Protein AF-Q2R368-F1 (afdb_monomer_lite)

Sequence (293 aa):
MADSLLLLACHLLLSLALLAASLSHLLLAATTHLSPSSSHLRRLRHPLLRLLPVLLALPFPFLPVSPTAAAALLLLPPLLLPLPLPFLPHLPHLRPLLLSLPLLLLARAASLVAASFPPSDLQSHALHVAAALLLAAAVASLLAAISPPNRGLLAETALACAGAVGGLWVGQSGLVLYVDACVPAGCHRLMDAAVATPATRCDVEEARLRAVALMDLALSVHCVVVAAVAVGVHLGVAWWCGVDGGAGAGMGTGRRHNGVGGSYDAMPTVASAEAEMEHLPMKGVVGKSIAQE

Organism: Oryza sativa subsp. japonica (NCBI:txid39947)

Secondary structure (DSSP, 8-state):
-HHHHHHHHHHHHHHHHHHHHHHHHHHHHHHHHH-SS-GGGGTTT-HHHHHHHHHHHTTGGGS---SSSHHHHHHHHHHHTTTTGGGSTT-TTTHHHHHHHHHHHHHHHHHHHHHHS-TTSHHHHHHHHHHHHHHHHHHHHHHHHHS-TTTHHHHHHHHHHHHHHHHHHHHHHHHHHH-GGGSPTTEEEE--TTSSS-EEEESSHHHHHHHHHHHHHHHHHHHHHHHHHHHHHHHHHHHHHH-SS---------------------PPP------------------------

pLDDT: mean 71.17, std 20.38, range [31.67, 97.12]

Radius of gyration: 28.99 Å; chains: 1; bounding box: 76×45×102 Å

Structure (mmCIF, N/CA/C/O backbone):
data_AF-Q2R368-F1
#
_entry.id   AF-Q2R368-F1
#
loop_
_atom_site.group_PDB
_atom_site.id
_atom_site.type_symbol
_atom_site.label_atom_id
_atom_site.label_alt_id
_atom_site.label_comp_id
_atom_site.label_asym_id
_atom_site.label_entity_id
_atom_site.label_seq_id
_atom_site.pdbx_PDB_ins_code
_atom_site.Cartn_x
_atom_site.Cartn_y
_atom_site.Cartn_z
_atom_site.occupancy
_atom_site.B_iso_or_equiv
_atom_site.auth_seq_id
_atom_site.auth_comp_id
_atom_site.auth_asym_id
_atom_site.auth_atom_id
_atom_site.pdbx_PDB_model_num
ATOM 1 N N . MET A 1 1 ? -3.063 11.993 24.139 1.00 56.66 1 MET A N 1
ATOM 2 C CA . MET A 1 1 ? -2.800 12.957 23.039 1.00 56.66 1 MET A CA 1
ATOM 3 C C . MET A 1 1 ? -1.413 12.794 22.423 1.00 56.66 1 MET A C 1
ATOM 5 O O . MET A 1 1 ? -1.334 12.749 21.204 1.00 56.66 1 MET A O 1
ATOM 9 N N . ALA A 1 2 ? -0.330 12.693 23.206 1.00 66.12 2 ALA A N 1
ATOM 10 C CA . ALA A 1 2 ? 1.011 12.494 22.637 1.00 66.12 2 ALA A CA 1
ATOM 11 C C . ALA A 1 2 ? 1.114 11.195 21.808 1.00 66.12 2 ALA A C 1
ATOM 13 O O . ALA A 1 2 ? 1.622 11.222 20.690 1.00 66.12 2 ALA A O 1
ATOM 14 N N . ASP A 1 3 ? 0.533 10.095 22.299 1.00 72.94 3 ASP A N 1
ATOM 15 C CA . ASP A 1 3 ? 0.607 8.791 21.623 1.00 72.94 3 ASP A CA 1
ATOM 16 C C . ASP A 1 3 ? -0.144 8.759 20.285 1.00 72.94 3 ASP A C 1
ATOM 18 O O . ASP A 1 3 ? 0.353 8.208 19.308 1.00 72.94 3 ASP A O 1
ATOM 22 N N . SER A 1 4 ? -1.314 9.401 20.195 1.00 77.50 4 SER A N 1
ATOM 23 C CA . SER A 1 4 ? -2.081 9.470 18.943 1.00 77.50 4 SER A CA 1
ATOM 24 C C . SER A 1 4 ? -1.352 10.273 17.866 1.00 77.50 4 SER A C 1
ATOM 26 O O . SER A 1 4 ? -1.374 9.902 16.696 1.00 77.50 4 SER A O 1
ATOM 28 N N . LEU A 1 5 ? -0.678 11.356 18.262 1.00 81.31 5 LEU A N 1
ATOM 29 C CA . LEU A 1 5 ? 0.061 12.218 17.341 1.00 81.31 5 LEU A CA 1
ATOM 30 C C . LEU A 1 5 ? 1.331 11.520 16.835 1.00 81.31 5 LEU A C 1
ATOM 32 O O . LEU A 1 5 ? 1.652 11.594 15.650 1.00 81.31 5 LEU A O 1
ATOM 36 N N . LEU A 1 6 ? 1.998 10.767 17.710 1.00 81.38 6 LEU A N 1
ATOM 37 C CA . LEU A 1 6 ? 3.116 9.906 17.344 1.00 81.38 6 LEU A CA 1
ATOM 38 C C . LEU A 1 6 ? 2.692 8.798 16.368 1.00 81.38 6 LEU A C 1
ATOM 40 O O . LEU A 1 6 ? 3.336 8.612 15.338 1.00 81.38 6 LEU A O 1
ATOM 44 N N . LEU A 1 7 ? 1.604 8.078 16.659 1.00 80.56 7 LEU A N 1
ATOM 45 C CA . LEU A 1 7 ? 1.100 7.014 15.785 1.00 80.56 7 LEU A CA 1
ATOM 46 C C . LEU A 1 7 ? 0.708 7.553 14.407 1.00 80.56 7 LEU A C 1
ATOM 48 O O . LEU A 1 7 ? 1.022 6.923 13.393 1.00 80.56 7 LEU A O 1
ATOM 52 N N . LEU A 1 8 ? 0.088 8.736 14.362 1.00 85.38 8 LEU A N 1
ATOM 53 C CA . LEU A 1 8 ? -0.190 9.442 13.116 1.00 85.38 8 LEU A CA 1
ATOM 54 C C . LEU A 1 8 ? 1.102 9.769 12.360 1.00 85.38 8 LEU A C 1
ATOM 56 O O . LEU A 1 8 ? 1.194 9.481 11.169 1.00 85.38 8 LEU A O 1
ATOM 60 N N . ALA A 1 9 ? 2.116 10.314 13.038 1.00 84.50 9 ALA A N 1
ATOM 61 C CA . ALA A 1 9 ? 3.408 10.613 12.423 1.00 84.50 9 ALA A CA 1
ATOM 62 C C . ALA A 1 9 ? 4.067 9.351 11.843 1.00 84.50 9 ALA A C 1
ATOM 64 O O . ALA A 1 9 ? 4.565 9.385 10.719 1.00 84.50 9 ALA A O 1
ATOM 65 N N . CYS A 1 10 ? 4.001 8.218 12.547 1.00 82.44 10 CYS A N 1
ATOM 66 C CA . CYS A 1 10 ? 4.485 6.935 12.041 1.00 82.4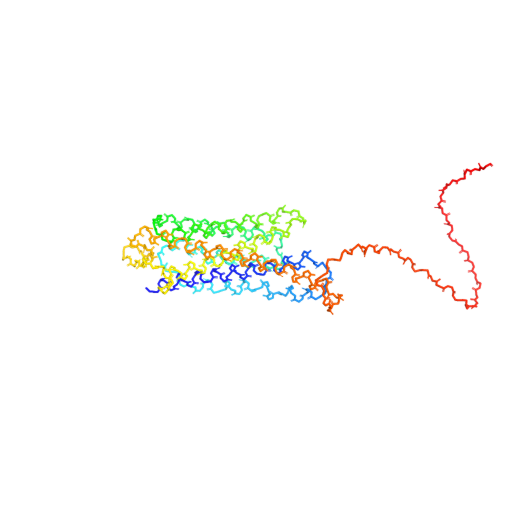4 10 CYS A CA 1
ATOM 67 C C . CYS A 1 10 ? 3.732 6.480 10.780 1.00 82.44 10 CYS A C 1
ATOM 69 O O . CYS A 1 10 ? 4.375 6.039 9.828 1.00 82.44 10 CYS A O 1
ATOM 71 N N . HIS A 1 11 ? 2.401 6.616 10.737 1.00 86.81 11 HIS A N 1
ATOM 72 C CA . HIS A 1 11 ? 1.611 6.284 9.544 1.00 86.81 11 HIS A CA 1
ATOM 73 C C . HIS A 1 11 ? 1.976 7.189 8.369 1.00 86.81 11 HIS A C 1
ATOM 75 O O . HIS A 1 11 ? 2.224 6.704 7.268 1.00 86.81 11 HIS A O 1
ATOM 81 N N . LEU A 1 12 ? 2.075 8.498 8.600 1.00 87.56 12 LEU A N 1
ATOM 82 C CA . LEU A 1 12 ? 2.427 9.456 7.557 1.00 87.56 12 LEU A CA 1
ATOM 83 C C . LEU A 1 12 ? 3.840 9.208 7.021 1.00 87.56 12 LEU A C 1
ATOM 85 O O . LEU A 1 12 ? 4.041 9.201 5.810 1.00 87.56 12 LEU A O 1
ATOM 89 N N . LEU A 1 13 ? 4.811 8.919 7.881 1.00 83.50 13 LEU A N 1
ATOM 90 C CA . LEU A 1 13 ? 6.170 8.614 7.437 1.00 83.50 13 LEU A CA 1
ATOM 91 C C . LEU A 1 13 ? 6.258 7.291 6.685 1.00 83.50 13 LEU A C 1
ATOM 93 O O . LEU A 1 13 ? 6.901 7.240 5.639 1.00 83.50 13 LEU A O 1
ATOM 97 N N . LEU A 1 14 ? 5.580 6.243 7.159 1.00 82.69 14 LEU A N 1
ATOM 98 C CA . LEU A 1 14 ? 5.494 4.976 6.433 1.00 82.69 14 LEU A CA 1
ATOM 99 C C . LEU A 1 14 ? 4.823 5.175 5.066 1.00 82.69 14 LEU A C 1
ATOM 101 O O . LEU A 1 14 ? 5.325 4.671 4.061 1.00 82.69 14 LEU A O 1
ATOM 105 N N . SER A 1 15 ? 3.745 5.965 5.010 1.00 90.06 15 SER A N 1
ATOM 106 C CA . SER A 1 15 ? 3.058 6.303 3.760 1.00 90.06 15 SER A CA 1
ATOM 107 C C . SER A 1 15 ? 4.002 6.966 2.764 1.00 90.06 15 SER A C 1
ATOM 109 O O . SER A 1 15 ? 4.071 6.575 1.599 1.00 90.06 15 SER A O 1
ATOM 111 N N . LEU A 1 16 ? 4.793 7.922 3.246 1.00 87.69 16 LEU A N 1
ATOM 112 C CA . LEU A 1 16 ? 5.658 8.749 2.428 1.00 87.69 16 LEU A CA 1
ATOM 113 C C . LEU A 1 16 ? 6.910 7.983 1.979 1.00 87.69 16 LEU A C 1
ATOM 115 O O . LEU A 1 16 ? 7.329 8.117 0.831 1.00 87.69 16 LEU A O 1
ATOM 119 N N . ALA A 1 17 ? 7.455 7.115 2.835 1.00 84.25 17 ALA A N 1
ATOM 120 C CA . ALA A 1 17 ? 8.538 6.203 2.481 1.00 84.25 17 ALA A CA 1
ATOM 121 C C . ALA A 1 17 ? 8.108 5.205 1.392 1.00 84.25 17 ALA A C 1
ATOM 123 O O . ALA A 1 17 ? 8.823 5.032 0.403 1.00 84.25 17 ALA A O 1
ATOM 124 N N . LEU A 1 18 ? 6.925 4.594 1.530 1.00 86.69 18 LEU A N 1
ATOM 125 C CA . LEU A 1 18 ? 6.373 3.667 0.535 1.00 86.69 18 LEU A CA 1
ATOM 126 C C . LEU A 1 18 ? 6.057 4.370 -0.791 1.00 86.69 18 LEU A C 1
ATOM 128 O O . LEU A 1 18 ? 6.391 3.849 -1.857 1.00 86.69 18 LEU A O 1
ATOM 132 N N . LEU A 1 19 ? 5.471 5.568 -0.745 1.00 90.38 19 LEU A N 1
ATOM 133 C CA . LEU A 1 19 ? 5.191 6.383 -1.930 1.00 90.38 19 LEU A CA 1
ATOM 134 C C . LEU A 1 19 ? 6.469 6.800 -2.660 1.00 90.38 19 LEU A C 1
ATOM 136 O O . LEU A 1 19 ? 6.556 6.687 -3.879 1.00 90.38 19 LEU A O 1
ATOM 140 N N . ALA A 1 20 ? 7.487 7.248 -1.932 1.00 85.56 20 ALA A N 1
ATOM 141 C CA . ALA A 1 20 ? 8.740 7.655 -2.550 1.00 85.56 20 ALA A CA 1
ATOM 142 C C . ALA A 1 20 ? 9.512 6.473 -3.140 1.00 85.56 20 ALA A C 1
ATOM 144 O O . ALA A 1 20 ? 10.025 6.585 -4.253 1.00 85.56 20 ALA A O 1
ATOM 145 N N . ALA A 1 21 ? 9.571 5.343 -2.427 1.00 82.81 21 ALA A N 1
ATOM 146 C CA . ALA A 1 21 ? 10.196 4.124 -2.928 1.00 82.81 21 ALA A CA 1
ATOM 147 C C . ALA A 1 21 ? 9.460 3.572 -4.159 1.00 82.81 21 ALA A C 1
ATOM 149 O O . ALA A 1 21 ? 10.099 3.165 -5.126 1.00 82.81 21 ALA A O 1
ATOM 150 N N . SER A 1 22 ? 8.126 3.586 -4.166 1.00 89.31 22 SER A N 1
ATOM 151 C CA . SER A 1 22 ? 7.342 3.128 -5.320 1.00 89.31 22 SER A CA 1
ATOM 152 C C . SER A 1 22 ? 7.513 4.029 -6.540 1.00 89.31 22 SER A C 1
ATOM 154 O O . SER A 1 22 ? 7.756 3.518 -7.632 1.00 89.31 22 SER A O 1
ATOM 156 N N . LEU A 1 23 ? 7.463 5.355 -6.375 1.00 87.00 23 LEU A N 1
ATOM 157 C CA . LEU A 1 23 ? 7.699 6.301 -7.470 1.00 87.00 23 LEU A CA 1
ATOM 158 C C . LEU A 1 23 ? 9.109 6.171 -8.048 1.00 87.00 23 LEU A C 1
ATOM 160 O O . LEU A 1 23 ? 9.274 6.152 -9.270 1.00 87.00 23 LEU A O 1
ATOM 164 N N . SER A 1 24 ? 10.131 6.055 -7.196 1.00 83.75 24 SER A N 1
ATOM 165 C CA . SER A 1 24 ? 11.505 5.878 -7.665 1.00 83.75 24 SER A CA 1
ATOM 166 C C . SER A 1 24 ? 11.687 4.535 -8.380 1.00 83.75 24 SER A C 1
ATOM 168 O O . SER A 1 24 ? 12.321 4.506 -9.437 1.00 83.75 24 SER A O 1
ATOM 170 N N . HIS A 1 25 ? 11.083 3.446 -7.884 1.00 83.06 25 HIS A N 1
ATOM 171 C CA . HIS A 1 25 ? 11.050 2.151 -8.573 1.00 83.06 25 HIS A CA 1
ATOM 172 C C . HIS A 1 25 ? 10.373 2.241 -9.937 1.00 83.06 25 HIS A C 1
ATOM 174 O O . HIS A 1 25 ? 10.942 1.770 -10.919 1.00 83.06 25 HIS A O 1
ATOM 180 N N . LEU A 1 26 ? 9.199 2.870 -10.013 1.00 87.44 26 LEU A N 1
ATOM 181 C CA . LEU A 1 26 ? 8.429 3.004 -11.246 1.00 87.44 26 LEU A CA 1
ATOM 182 C C . LEU A 1 26 ? 9.212 3.774 -12.316 1.00 87.44 26 LEU A C 1
ATOM 184 O O . LEU A 1 26 ? 9.328 3.315 -13.451 1.00 87.44 26 LEU A O 1
ATOM 188 N N . LEU A 1 27 ? 9.803 4.915 -11.946 1.00 83.06 27 LEU A N 1
ATOM 189 C CA . LEU A 1 27 ? 10.622 5.724 -12.850 1.00 83.06 27 LEU A CA 1
ATOM 190 C C . LEU A 1 27 ? 11.881 4.973 -13.299 1.00 83.06 27 LEU A C 1
ATOM 192 O O . LEU A 1 27 ? 12.223 4.983 -14.483 1.00 83.06 27 LEU A O 1
ATOM 196 N N . LEU A 1 28 ? 12.571 4.292 -12.380 1.00 78.50 28 LEU A N 1
ATOM 197 C CA . LEU A 1 28 ? 13.745 3.486 -12.719 1.00 78.50 28 LEU A CA 1
ATOM 198 C C . LEU A 1 28 ? 13.372 2.341 -13.663 1.00 78.50 28 LEU A C 1
ATOM 200 O O . LEU A 1 28 ? 14.017 2.196 -14.693 1.00 78.50 28 LEU A O 1
ATOM 204 N N . ALA A 1 29 ? 12.322 1.579 -13.360 1.00 80.12 29 ALA A N 1
ATOM 205 C CA . ALA A 1 29 ? 11.877 0.458 -14.181 1.00 80.12 29 ALA A CA 1
ATOM 206 C C . ALA A 1 29 ? 11.440 0.912 -15.579 1.00 80.12 29 ALA A C 1
ATOM 208 O O . ALA A 1 29 ? 11.868 0.330 -16.579 1.00 80.12 29 ALA A O 1
ATOM 209 N N . ALA A 1 30 ? 10.644 1.982 -15.666 1.00 82.69 30 ALA A N 1
ATOM 210 C CA . ALA A 1 30 ? 10.220 2.544 -16.942 1.00 82.69 30 ALA A CA 1
ATOM 211 C C . ALA A 1 30 ? 11.434 2.958 -17.785 1.00 82.69 30 ALA A C 1
ATOM 213 O O . ALA A 1 30 ? 11.545 2.571 -18.945 1.00 82.69 30 ALA A O 1
ATOM 214 N N . THR A 1 31 ? 12.388 3.679 -17.197 1.00 76.19 31 THR A N 1
ATOM 215 C CA . THR A 1 31 ? 13.564 4.158 -17.933 1.00 76.19 31 THR A CA 1
ATOM 216 C C . THR A 1 31 ? 14.542 3.053 -18.327 1.00 76.19 31 THR A C 1
ATOM 218 O O . THR A 1 31 ? 15.072 3.089 -19.435 1.00 76.19 31 THR A O 1
ATOM 221 N N . THR A 1 32 ? 14.784 2.053 -17.471 1.00 74.62 32 THR A N 1
ATOM 222 C CA . THR A 1 32 ? 15.737 0.973 -17.776 1.00 74.62 32 THR A CA 1
ATOM 223 C C . THR A 1 32 ? 15.224 0.004 -18.828 1.00 74.62 32 THR A C 1
ATOM 225 O O . THR A 1 32 ? 16.029 -0.507 -19.601 1.00 74.62 32 THR A O 1
ATOM 228 N N . HIS A 1 33 ? 13.917 -0.266 -18.855 1.00 72.69 33 HIS A N 1
ATOM 229 C CA . HIS A 1 33 ? 13.339 -1.227 -19.796 1.00 72.69 33 HIS A CA 1
ATOM 230 C C . HIS A 1 33 ? 12.965 -0.608 -21.147 1.00 72.69 33 HIS A C 1
ATOM 232 O O . HIS A 1 33 ? 12.996 -1.320 -22.146 1.00 72.69 33 HIS A O 1
ATOM 238 N N . LEU A 1 34 ? 12.628 0.687 -21.200 1.00 70.56 34 LEU A N 1
ATOM 239 C CA . LEU A 1 34 ? 12.178 1.336 -22.440 1.00 70.56 34 LEU A CA 1
ATOM 240 C C . LEU A 1 34 ? 13.304 2.004 -23.246 1.00 70.56 34 LEU A C 1
ATOM 242 O O . LEU A 1 34 ? 13.097 2.277 -24.424 1.00 70.56 34 LEU A O 1
ATOM 246 N N . SER A 1 35 ? 14.486 2.272 -22.673 1.00 62.25 35 SER A N 1
ATOM 247 C CA . SER A 1 35 ? 15.576 2.907 -23.432 1.00 62.25 35 SER A CA 1
ATOM 248 C C . SER A 1 35 ? 16.974 2.530 -22.917 1.00 62.25 35 SER A C 1
ATOM 250 O O . SER A 1 35 ? 17.461 3.102 -21.938 1.00 62.25 35 SER A O 1
ATOM 252 N N . PRO A 1 36 ? 17.663 1.574 -23.572 1.00 57.56 36 PRO A N 1
ATOM 253 C CA . PRO A 1 36 ? 19.012 1.173 -23.180 1.00 57.56 36 PRO A CA 1
ATOM 254 C C . PRO A 1 36 ? 20.121 2.151 -23.618 1.00 57.56 36 PRO A C 1
ATOM 256 O O . PRO A 1 36 ? 21.235 2.036 -23.108 1.00 57.56 36 PRO A O 1
ATOM 259 N N . SER A 1 37 ? 19.864 3.106 -24.527 1.00 56.78 37 SER A N 1
ATOM 260 C CA . SER A 1 37 ? 20.932 3.842 -25.238 1.00 56.78 37 SER A CA 1
ATOM 261 C C . SER A 1 37 ? 20.958 5.373 -25.093 1.00 56.78 37 SER A C 1
ATOM 263 O O . SER A 1 37 ? 21.906 5.985 -25.585 1.00 56.78 37 SER A O 1
ATOM 265 N N . SER A 1 38 ? 20.001 6.032 -24.424 1.00 53.97 38 SER A N 1
ATOM 266 C CA . SER A 1 38 ? 19.960 7.509 -24.430 1.00 53.97 38 SER A CA 1
ATOM 267 C C . SER A 1 38 ? 20.819 8.172 -23.332 1.00 53.97 38 SER A C 1
ATOM 269 O O . SER A 1 38 ? 20.758 7.841 -22.145 1.00 53.97 38 SER A O 1
ATOM 271 N N . SER A 1 39 ? 21.639 9.154 -23.724 1.00 52.81 39 SER A N 1
ATOM 272 C CA . SER A 1 39 ? 22.545 9.924 -22.850 1.00 52.81 39 SER A CA 1
ATOM 273 C C . SER A 1 39 ? 21.810 10.832 -21.851 1.00 52.81 39 SER A C 1
ATOM 275 O O . SER A 1 39 ? 22.318 11.095 -20.757 1.00 52.81 39 SER A O 1
ATOM 277 N N . HIS A 1 40 ? 20.584 11.257 -22.171 1.00 48.28 40 HIS A N 1
ATOM 278 C CA . HIS A 1 40 ? 19.743 12.090 -21.303 1.00 48.28 40 HIS A CA 1
ATOM 279 C C . HIS A 1 40 ? 19.292 11.359 -20.026 1.00 48.28 40 HIS A C 1
ATOM 281 O O . HIS A 1 40 ? 19.115 11.981 -18.974 1.00 48.28 40 HIS A O 1
ATOM 287 N N . LEU A 1 41 ? 19.222 10.026 -20.059 1.00 51.25 41 LEU A N 1
ATOM 288 C CA . LEU A 1 41 ? 18.839 9.190 -18.918 1.00 51.25 41 LEU A CA 1
ATOM 289 C C . LEU A 1 41 ? 19.902 9.094 -17.820 1.00 51.25 41 LEU A C 1
ATOM 291 O O . LEU A 1 41 ? 19.587 8.709 -16.690 1.00 51.25 41 LEU A O 1
ATOM 295 N N . ARG A 1 42 ? 21.144 9.528 -18.080 1.00 53.47 42 ARG A N 1
ATOM 296 C CA . ARG A 1 42 ? 22.157 9.692 -17.021 1.00 53.47 42 ARG A CA 1
ATOM 297 C C . ARG A 1 42 ? 21.693 10.683 -15.951 1.00 53.47 42 ARG A C 1
ATOM 299 O O . ARG A 1 42 ? 22.034 10.510 -14.785 1.00 53.47 42 ARG A O 1
ATOM 306 N N . ARG A 1 43 ? 20.874 11.671 -16.340 1.00 50.84 43 ARG A N 1
ATOM 307 C CA . ARG A 1 43 ? 20.331 12.697 -15.445 1.00 50.84 43 ARG A CA 1
ATOM 308 C C . ARG A 1 43 ? 19.159 12.184 -14.594 1.00 50.84 43 ARG A C 1
ATOM 310 O O . ARG A 1 43 ? 19.033 12.643 -13.472 1.00 50.84 43 ARG A O 1
ATOM 317 N N . LEU A 1 44 ? 18.373 11.198 -15.055 1.00 50.47 44 LEU A N 1
ATOM 318 C CA . LEU A 1 44 ? 17.348 10.515 -14.232 1.00 50.47 44 LEU A CA 1
ATOM 319 C C . LEU A 1 44 ? 17.903 9.349 -13.399 1.00 50.47 44 LEU A C 1
ATOM 321 O O . LEU A 1 44 ? 17.354 9.020 -12.353 1.00 50.47 44 LEU A O 1
ATOM 325 N N . ARG A 1 45 ? 19.049 8.774 -13.781 1.00 55.88 45 ARG A N 1
ATOM 326 C CA . ARG A 1 45 ? 19.840 7.895 -12.899 1.00 55.88 45 ARG A CA 1
ATOM 327 C C . ARG A 1 45 ? 20.519 8.650 -11.747 1.00 55.88 45 ARG A C 1
ATOM 329 O O . ARG A 1 45 ? 21.344 8.046 -11.059 1.00 55.88 45 ARG A O 1
ATOM 336 N N . HIS A 1 46 ? 20.198 9.933 -11.537 1.00 57.06 46 HIS A N 1
ATOM 337 C CA . HIS A 1 46 ? 20.836 10.768 -10.527 1.00 57.06 46 HIS A CA 1
ATOM 338 C C . HIS A 1 46 ? 20.805 10.078 -9.159 1.00 57.06 46 HIS A C 1
ATOM 340 O O . HIS A 1 46 ? 19.745 9.592 -8.746 1.00 57.06 46 HIS A O 1
ATOM 346 N N . PRO A 1 47 ? 21.921 10.092 -8.411 1.00 57.28 47 PRO A N 1
ATOM 347 C CA . PRO A 1 47 ? 21.965 9.548 -7.059 1.00 57.28 47 PRO A CA 1
ATOM 348 C C . PRO A 1 47 ? 20.881 10.149 -6.157 1.00 57.28 47 PRO A C 1
ATOM 350 O O . PRO A 1 47 ? 20.407 9.462 -5.268 1.00 57.28 47 PRO A O 1
ATOM 353 N N . LEU A 1 48 ? 20.407 11.371 -6.430 1.00 55.44 48 LEU A N 1
ATOM 354 C CA . LEU A 1 48 ? 19.338 12.022 -5.664 1.00 55.44 48 LEU A CA 1
ATOM 355 C C . LEU A 1 48 ? 17.993 11.283 -5.724 1.00 55.44 48 LEU A C 1
ATOM 357 O O . LEU A 1 48 ? 17.356 11.130 -4.690 1.00 55.44 48 LEU A O 1
ATOM 361 N N . LEU A 1 49 ? 17.579 10.762 -6.885 1.00 55.09 49 LEU A N 1
ATOM 362 C CA . LEU A 1 49 ? 16.341 9.970 -6.995 1.00 55.09 49 LEU A CA 1
ATOM 363 C C . LEU A 1 49 ? 16.465 8.616 -6.280 1.00 55.09 49 LEU A C 1
ATOM 365 O O . LEU A 1 49 ? 15.478 8.071 -5.795 1.00 55.09 49 LEU A O 1
ATOM 369 N N . ARG A 1 50 ? 17.694 8.096 -6.181 1.00 60.97 50 ARG A N 1
ATOM 370 C CA . ARG A 1 50 ? 18.034 6.885 -5.421 1.00 60.97 50 ARG A CA 1
ATOM 371 C C . ARG A 1 50 ? 18.118 7.149 -3.915 1.00 60.97 50 ARG A C 1
ATOM 373 O O . ARG A 1 50 ? 17.762 6.289 -3.122 1.00 60.97 50 ARG A O 1
ATOM 380 N N . LEU A 1 51 ? 18.560 8.344 -3.530 1.00 60.25 51 LEU A N 1
ATOM 381 C CA . LEU A 1 51 ? 18.670 8.803 -2.146 1.00 60.25 51 LEU A CA 1
ATOM 382 C C . LEU A 1 51 ? 17.354 9.336 -1.587 1.00 60.25 51 LEU A C 1
ATOM 384 O O . LEU A 1 51 ? 17.221 9.368 -0.374 1.00 60.25 51 LEU A O 1
ATOM 388 N N . LEU A 1 52 ? 16.383 9.72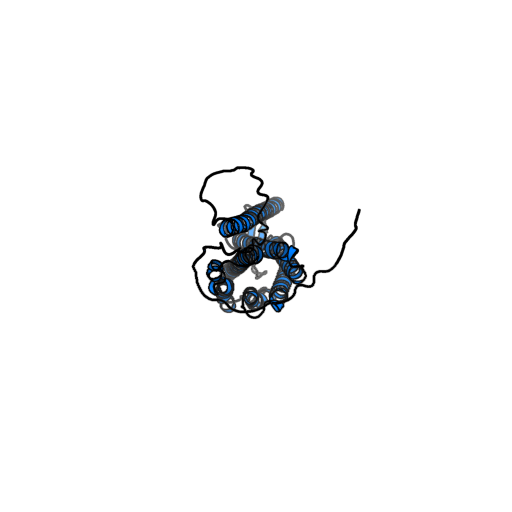4 -2.418 1.00 61.50 52 LEU A N 1
ATOM 389 C CA . LEU A 1 52 ? 15.084 10.227 -1.964 1.00 61.50 52 LEU A CA 1
ATOM 390 C C . LEU A 1 52 ? 14.411 9.299 -0.932 1.00 61.50 52 LEU A C 1
ATOM 392 O O . LEU A 1 52 ? 14.080 9.781 0.150 1.00 61.50 52 LEU A O 1
ATOM 396 N N . PRO A 1 53 ? 14.265 7.983 -1.177 1.00 56.38 53 PRO A N 1
ATOM 397 C CA . PRO A 1 53 ? 13.705 7.090 -0.166 1.00 56.38 53 PRO A CA 1
ATOM 398 C C . PRO A 1 53 ? 14.616 6.956 1.071 1.00 56.38 53 PRO A C 1
ATOM 400 O O . PRO A 1 53 ? 14.100 6.777 2.169 1.00 56.38 53 PRO A O 1
ATOM 403 N N . VAL A 1 54 ? 15.946 7.105 0.940 1.00 56.47 54 VAL A N 1
ATOM 404 C CA . VAL A 1 54 ? 16.877 7.126 2.094 1.00 56.47 54 VAL A CA 1
ATOM 405 C C . VAL A 1 54 ? 16.630 8.366 2.951 1.00 56.47 54 VAL A C 1
ATOM 407 O O . VAL A 1 54 ? 16.519 8.263 4.168 1.00 56.47 54 VAL A O 1
ATOM 410 N N . LEU A 1 55 ? 16.504 9.534 2.316 1.00 60.88 55 LEU A N 1
ATOM 411 C CA . LEU A 1 55 ? 16.255 10.811 2.980 1.00 60.88 55 LEU A CA 1
ATOM 412 C C . LEU A 1 55 ? 14.918 10.802 3.725 1.00 60.88 55 LEU A C 1
ATOM 414 O O . LEU A 1 55 ? 14.817 11.344 4.820 1.00 60.88 55 LEU A O 1
ATOM 418 N N . LEU A 1 56 ? 13.905 10.162 3.141 1.00 56.44 56 LEU A N 1
ATOM 419 C CA . LEU A 1 56 ? 12.571 10.065 3.728 1.00 56.44 56 LEU A CA 1
ATOM 420 C C . LEU A 1 56 ? 12.472 9.014 4.838 1.00 56.44 56 LEU A C 1
ATOM 422 O O . LEU A 1 56 ? 11.625 9.148 5.716 1.00 56.44 56 LEU A O 1
ATOM 426 N N . ALA A 1 57 ? 13.358 8.014 4.844 1.00 55.16 57 ALA A N 1
ATOM 427 C CA . ALA A 1 57 ? 13.514 7.070 5.951 1.00 55.16 57 ALA A CA 1
ATOM 428 C C . ALA A 1 57 ? 14.405 7.614 7.088 1.00 55.16 57 ALA A C 1
ATOM 430 O O . ALA A 1 57 ? 14.395 7.079 8.194 1.00 55.16 57 ALA A O 1
ATOM 431 N N . LEU A 1 58 ? 15.156 8.695 6.854 1.00 53.88 58 LEU A N 1
ATOM 432 C CA . LEU A 1 58 ? 16.107 9.273 7.808 1.00 53.88 58 LEU A CA 1
ATOM 433 C C . LEU A 1 58 ? 15.514 9.796 9.136 1.00 53.88 58 LEU A C 1
ATOM 435 O O . LEU A 1 58 ? 16.224 9.711 10.136 1.00 53.88 58 LEU A O 1
ATOM 439 N N . PRO A 1 59 ? 14.264 10.303 9.232 1.00 53.59 59 PRO A N 1
ATOM 440 C CA . PRO A 1 59 ? 13.711 10.736 10.519 1.00 53.59 59 PRO A CA 1
ATOM 441 C C . PRO A 1 59 ? 13.250 9.573 11.413 1.00 53.59 59 PRO A C 1
ATOM 443 O O . PRO A 1 59 ? 12.972 9.784 12.592 1.00 53.59 59 PRO A O 1
ATOM 446 N N . PHE A 1 60 ? 13.180 8.343 10.895 1.00 49.03 60 PHE A N 1
ATOM 447 C CA . PHE A 1 60 ? 12.618 7.206 11.625 1.00 49.03 60 PHE A CA 1
ATOM 448 C C . PHE A 1 60 ? 13.315 6.831 12.949 1.00 49.03 60 PHE A C 1
ATOM 450 O O . PHE A 1 60 ? 12.598 6.542 13.908 1.00 49.03 60 PHE A O 1
ATOM 457 N N . PRO A 1 61 ? 14.658 6.855 13.080 1.00 49.22 61 PRO A N 1
ATOM 458 C CA . PRO A 1 61 ? 15.307 6.561 14.358 1.00 49.22 61 PRO A CA 1
ATOM 459 C C . PRO A 1 61 ? 15.093 7.647 15.426 1.00 49.22 61 PRO A C 1
ATOM 461 O O . PRO A 1 61 ? 15.435 7.418 16.582 1.00 49.22 61 PRO A O 1
ATOM 464 N N . PHE A 1 62 ? 14.535 8.811 15.072 1.00 47.84 62 PHE A N 1
ATOM 465 C CA . PHE A 1 62 ? 14.374 9.946 15.987 1.00 47.84 62 PHE A CA 1
ATOM 466 C C . PHE A 1 62 ? 12.950 10.116 16.534 1.00 47.84 62 PHE A C 1
ATOM 468 O O . PHE A 1 62 ? 12.705 11.043 17.306 1.00 47.84 62 PHE A O 1
ATOM 475 N N . LEU A 1 63 ? 12.004 9.244 16.170 1.00 46.41 63 LEU A N 1
ATOM 476 C CA . LEU A 1 63 ? 10.651 9.295 16.728 1.00 46.41 63 LEU A CA 1
ATOM 477 C C . LEU A 1 63 ? 10.598 8.591 18.089 1.00 46.41 63 LEU A C 1
ATOM 479 O O . LEU A 1 63 ? 10.964 7.418 18.178 1.00 46.41 63 LEU A O 1
ATOM 483 N N . PRO A 1 64 ? 10.135 9.272 19.152 1.00 45.22 64 PRO A N 1
ATOM 484 C CA . PRO A 1 64 ? 10.050 8.678 20.479 1.00 45.22 64 PRO A CA 1
ATOM 485 C C . PRO A 1 64 ? 8.952 7.611 20.492 1.00 45.22 64 PRO A C 1
ATOM 487 O O . PRO A 1 64 ? 7.779 7.950 20.466 1.00 45.22 64 PRO A O 1
ATOM 490 N N . VAL A 1 65 ? 9.312 6.325 20.515 1.00 45.72 65 VAL A N 1
ATOM 491 C CA . VAL A 1 65 ? 8.346 5.212 20.557 1.00 45.72 65 VAL A CA 1
ATOM 492 C C . VAL A 1 65 ? 7.769 5.082 21.973 1.00 45.72 65 VAL A C 1
ATOM 494 O O . VAL A 1 65 ? 8.496 4.801 22.923 1.00 45.72 65 VAL A O 1
ATOM 497 N N . SER A 1 66 ? 6.458 5.299 22.113 1.00 44.16 66 SER A N 1
ATOM 498 C CA . SER A 1 66 ? 5.707 5.120 23.366 1.00 44.16 66 SER A CA 1
ATOM 499 C C . SER A 1 66 ? 5.613 3.632 23.767 1.00 44.16 66 SER A C 1
ATOM 501 O O . SER A 1 66 ? 5.519 2.770 22.888 1.00 44.16 66 SER A O 1
ATOM 503 N N . PRO A 1 67 ? 5.641 3.284 25.072 1.00 45.53 67 PRO A N 1
ATOM 504 C CA . PRO A 1 67 ? 5.852 1.911 25.544 1.00 45.53 67 PRO A CA 1
ATOM 505 C C . PRO A 1 67 ? 4.651 0.952 25.427 1.00 45.53 67 PRO A C 1
ATOM 507 O O . PRO A 1 67 ? 4.691 -0.135 26.000 1.00 45.53 67 PRO A O 1
ATOM 510 N N . THR A 1 68 ? 3.595 1.266 24.675 1.00 45.22 68 THR A N 1
ATOM 511 C CA . THR A 1 68 ? 2.409 0.393 24.585 1.00 45.22 68 THR A CA 1
ATOM 512 C C . THR A 1 68 ? 2.116 0.004 23.130 1.00 45.22 68 THR A C 1
ATOM 514 O O . THR A 1 68 ? 2.175 0.834 22.232 1.00 45.22 68 THR A O 1
ATOM 517 N N . ALA A 1 69 ? 1.969 -1.308 22.876 1.00 48.88 69 ALA A N 1
ATOM 518 C CA . ALA A 1 69 ? 2.236 -1.988 21.585 1.00 48.88 69 ALA A CA 1
ATOM 519 C C . ALA A 1 69 ? 3.704 -1.901 21.085 1.00 48.88 69 ALA A C 1
ATOM 521 O O . ALA A 1 69 ? 4.012 -2.135 19.911 1.00 48.88 69 ALA A O 1
ATOM 522 N N . ALA A 1 70 ? 4.621 -1.632 22.021 1.00 48.59 70 ALA A N 1
ATOM 523 C CA . ALA A 1 70 ? 6.019 -1.290 21.793 1.00 48.59 70 ALA A CA 1
ATOM 524 C C . ALA A 1 70 ? 6.813 -2.299 20.958 1.00 48.59 70 ALA A C 1
ATOM 526 O O . ALA A 1 70 ? 7.634 -1.876 20.165 1.00 48.59 70 ALA A O 1
ATOM 527 N N . ALA A 1 71 ? 6.590 -3.612 21.062 1.00 51.50 71 ALA A N 1
ATOM 528 C CA . ALA A 1 71 ? 7.479 -4.576 20.401 1.00 51.50 71 ALA A CA 1
ATOM 529 C C . ALA A 1 71 ? 7.399 -4.540 18.859 1.00 51.50 71 ALA A C 1
ATOM 531 O O . ALA A 1 71 ? 8.427 -4.585 18.185 1.00 51.50 71 ALA A O 1
ATOM 532 N N . ALA A 1 72 ? 6.194 -4.418 18.291 1.00 52.62 72 ALA A N 1
ATOM 533 C CA . ALA A 1 72 ? 6.007 -4.368 16.837 1.00 52.62 72 ALA A CA 1
ATOM 534 C C . ALA A 1 72 ? 6.357 -2.987 16.254 1.00 52.62 72 ALA A C 1
ATOM 536 O O . ALA A 1 72 ? 6.904 -2.897 15.156 1.00 52.62 72 ALA A O 1
ATOM 537 N N . LEU A 1 73 ? 6.102 -1.917 17.015 1.00 55.19 73 LEU A N 1
ATOM 538 C CA . LEU A 1 73 ? 6.463 -0.545 16.651 1.00 55.19 73 LEU A CA 1
ATOM 539 C C . LEU A 1 73 ? 7.954 -0.242 16.854 1.00 55.19 73 LEU A C 1
ATOM 541 O O . LEU A 1 73 ? 8.494 0.528 16.072 1.00 55.19 73 LEU A O 1
ATOM 545 N N . LEU A 1 74 ? 8.650 -0.878 17.807 1.00 56.03 74 LEU A N 1
ATOM 546 C CA . LEU A 1 74 ? 10.116 -0.797 17.946 1.00 56.03 74 LEU A CA 1
ATOM 547 C C . LEU A 1 74 ? 10.848 -1.463 16.781 1.00 56.03 74 LEU A C 1
ATOM 549 O O . LEU A 1 74 ? 11.971 -1.083 16.461 1.00 56.03 74 LEU A O 1
ATOM 553 N N . LEU A 1 75 ? 10.224 -2.463 16.160 1.00 56.38 75 LEU A N 1
ATOM 554 C CA . LEU A 1 75 ? 10.749 -3.127 14.972 1.00 56.38 75 LEU A CA 1
ATOM 555 C C . LEU A 1 75 ? 10.551 -2.279 13.708 1.00 56.38 75 LEU A C 1
ATOM 557 O O . LEU A 1 75 ? 11.334 -2.406 12.773 1.00 56.38 75 LEU A O 1
ATOM 561 N N . LEU A 1 76 ? 9.569 -1.372 13.680 1.00 62.44 76 LEU A N 1
ATOM 562 C CA . LEU A 1 76 ? 9.235 -0.566 12.503 1.00 62.44 76 LEU A CA 1
ATOM 563 C C . LEU A 1 76 ? 10.387 0.366 12.041 1.00 62.44 76 LEU A C 1
ATOM 565 O O . LEU A 1 76 ? 10.693 0.347 10.847 1.00 62.44 76 LEU A O 1
ATOM 569 N N . PRO A 1 77 ? 11.091 1.109 12.929 1.00 59.41 77 PRO A N 1
ATOM 570 C CA . PRO A 1 77 ? 12.255 1.917 12.561 1.00 59.41 77 PRO A CA 1
ATOM 571 C C . PRO A 1 77 ? 13.410 1.156 11.909 1.00 59.41 77 PRO A C 1
ATOM 573 O O . PRO A 1 77 ? 13.808 1.540 10.804 1.00 59.41 77 PRO A O 1
ATOM 576 N N . PRO A 1 78 ? 13.959 0.079 12.511 1.00 58.12 78 PRO A N 1
ATOM 577 C CA . PRO A 1 78 ? 15.057 -0.648 11.886 1.00 58.12 78 PRO A CA 1
ATOM 578 C C . PRO A 1 78 ? 14.622 -1.366 10.604 1.00 58.12 78 PRO A C 1
ATOM 580 O O . PRO A 1 78 ? 15.455 -1.576 9.728 1.00 58.12 78 PRO A O 1
ATOM 583 N N . LEU A 1 79 ? 13.336 -1.710 10.460 1.00 62.34 79 LEU A N 1
ATOM 584 C CA . LEU A 1 79 ? 12.792 -2.362 9.266 1.00 62.34 79 LEU A CA 1
ATOM 585 C C . LEU A 1 79 ? 12.499 -1.421 8.098 1.00 62.34 79 LEU A C 1
ATOM 587 O O . LEU A 1 79 ? 12.474 -1.874 6.954 1.00 62.34 79 LEU A O 1
ATOM 591 N N . LEU A 1 80 ? 12.335 -0.124 8.352 1.00 63.31 80 LEU A N 1
ATOM 592 C CA . LEU A 1 80 ? 12.202 0.876 7.292 1.00 63.31 80 LEU A CA 1
ATOM 593 C C . LEU A 1 80 ? 13.543 1.359 6.753 1.00 63.31 80 LEU A C 1
ATOM 595 O O . LEU A 1 80 ? 13.626 1.729 5.584 1.00 63.31 80 LEU A O 1
ATOM 599 N N . LEU A 1 81 ? 14.602 1.281 7.561 1.00 64.06 81 LEU A N 1
ATOM 600 C CA . LEU A 1 81 ? 15.970 1.600 7.153 1.00 64.06 81 LEU A CA 1
ATOM 601 C C . LEU A 1 81 ? 16.481 0.806 5.927 1.00 64.06 81 LEU A C 1
ATOM 603 O O . LEU A 1 81 ? 17.211 1.393 5.126 1.00 64.06 81 LEU A O 1
ATOM 607 N N . PRO A 1 82 ? 16.126 -0.482 5.718 1.00 61.72 82 PRO A N 1
ATOM 608 C CA . PRO A 1 82 ? 16.508 -1.214 4.514 1.00 61.72 82 PRO A CA 1
ATOM 609 C C . PRO A 1 82 ? 15.641 -0.948 3.286 1.00 61.72 82 PRO A C 1
ATOM 611 O O . PRO A 1 82 ? 16.115 -1.180 2.175 1.00 61.72 82 PRO A O 1
ATOM 614 N N . LEU A 1 83 ? 14.421 -0.420 3.439 1.00 63.16 83 LEU A N 1
ATOM 615 C CA . LEU A 1 83 ? 13.541 -0.098 2.310 1.00 63.16 83 LEU A CA 1
ATOM 616 C C . LEU A 1 83 ? 14.206 0.807 1.244 1.00 63.16 83 LEU A C 1
ATOM 618 O O . LEU A 1 83 ? 13.960 0.594 0.055 1.00 63.16 83 LEU A O 1
ATOM 622 N N . PRO A 1 84 ? 15.084 1.766 1.608 1.00 60.12 84 PRO A N 1
ATOM 623 C CA . PRO A 1 84 ? 15.828 2.563 0.639 1.00 60.12 84 PRO A CA 1
ATOM 624 C C . PRO A 1 84 ? 17.228 2.029 0.263 1.00 60.12 84 PRO A C 1
ATOM 626 O O . PRO A 1 84 ? 17.839 2.519 -0.689 1.00 60.12 84 PRO A O 1
ATOM 629 N N . LEU A 1 85 ? 17.758 1.009 0.948 1.00 59.72 85 LEU A N 1
ATOM 630 C CA . LEU A 1 85 ? 19.035 0.387 0.580 1.00 59.72 85 LEU A CA 1
ATOM 631 C C . LEU A 1 85 ? 19.100 -0.231 -0.841 1.00 59.72 85 LEU A C 1
ATOM 633 O O . LEU A 1 85 ? 20.180 -0.165 -1.433 1.00 59.72 85 LEU A O 1
ATOM 637 N N . PRO A 1 86 ? 18.038 -0.799 -1.460 1.00 56.91 86 PRO A N 1
ATOM 638 C CA . PRO A 1 86 ? 18.118 -1.349 -2.826 1.00 56.91 86 PRO A CA 1
ATOM 639 C C . PRO A 1 86 ? 18.424 -0.307 -3.912 1.00 56.91 86 PRO A C 1
ATOM 641 O O . PRO A 1 86 ? 18.702 -0.676 -5.056 1.00 56.91 86 PRO A O 1
ATOM 644 N N . PHE A 1 87 ? 18.367 0.986 -3.585 1.00 55.91 87 PHE A N 1
ATOM 645 C CA . PHE A 1 87 ? 18.739 2.058 -4.503 1.00 55.91 87 PHE A CA 1
ATOM 646 C C . PHE A 1 87 ? 20.244 2.365 -4.489 1.00 55.91 87 PHE A C 1
ATOM 648 O O . PHE A 1 87 ? 20.718 3.121 -5.344 1.00 55.91 87 PHE A O 1
ATOM 655 N N . LEU A 1 88 ? 21.021 1.765 -3.577 1.00 58.50 88 LEU A N 1
ATOM 656 C CA . LEU A 1 88 ? 22.477 1.871 -3.594 1.00 58.50 88 LEU A CA 1
ATOM 657 C C . LEU A 1 88 ? 23.044 1.190 -4.853 1.00 58.50 88 LEU A C 1
ATOM 659 O O . LEU A 1 88 ? 22.724 0.036 -5.144 1.00 58.50 88 LEU A O 1
ATOM 663 N N . PRO A 1 89 ? 23.918 1.881 -5.609 1.00 55.38 89 PRO A N 1
ATOM 664 C CA . PRO A 1 89 ? 24.394 1.439 -6.922 1.00 55.38 89 PRO A CA 1
ATOM 665 C C . PRO A 1 89 ? 25.163 0.110 -6.917 1.00 55.38 89 PRO A C 1
ATOM 667 O O . PRO A 1 89 ? 25.375 -0.455 -7.986 1.00 55.38 89 PRO A O 1
ATOM 670 N N . HIS A 1 90 ? 25.592 -0.380 -5.753 1.00 58.38 90 HIS A N 1
ATOM 671 C CA . HIS A 1 90 ? 26.541 -1.488 -5.636 1.00 58.38 90 HIS A CA 1
ATOM 672 C C . HIS A 1 90 ? 25.903 -2.848 -5.316 1.00 58.38 90 HIS A C 1
ATOM 674 O O . HIS A 1 90 ? 26.622 -3.840 -5.276 1.00 58.38 90 HIS A O 1
ATOM 680 N N . LEU A 1 91 ? 24.579 -2.928 -5.111 1.00 60.84 91 LEU A N 1
ATOM 681 C CA . LEU A 1 91 ? 23.909 -4.152 -4.634 1.00 60.84 91 LEU A CA 1
ATOM 682 C C . LEU A 1 91 ? 22.713 -4.623 -5.498 1.00 60.84 91 LEU A C 1
ATOM 684 O O . LEU A 1 91 ? 21.687 -5.025 -4.943 1.00 60.84 91 LEU A O 1
ATOM 688 N N . PRO A 1 92 ? 22.794 -4.632 -6.846 1.00 62.16 92 PRO A N 1
ATOM 689 C CA . PRO A 1 92 ? 21.653 -5.010 -7.687 1.00 62.16 92 PRO A CA 1
ATOM 690 C C . PRO A 1 92 ? 21.192 -6.458 -7.454 1.00 62.16 92 PRO A C 1
ATOM 692 O O . PRO A 1 92 ? 19.999 -6.731 -7.520 1.00 62.16 92 PRO A O 1
ATOM 695 N N . HIS A 1 93 ? 22.109 -7.373 -7.121 1.00 59.06 93 HIS A N 1
ATOM 696 C CA . HIS A 1 93 ? 21.778 -8.777 -6.857 1.00 59.06 93 HIS A CA 1
ATOM 697 C C . HIS A 1 93 ? 21.117 -9.011 -5.491 1.00 59.06 93 HIS A C 1
ATOM 699 O O . HIS A 1 93 ? 20.377 -9.978 -5.338 1.00 59.06 93 HIS A O 1
ATOM 705 N N . LEU A 1 94 ? 21.344 -8.132 -4.507 1.00 65.06 94 LEU A N 1
ATOM 706 C CA . LEU A 1 94 ? 20.729 -8.252 -3.178 1.00 65.06 94 LEU A CA 1
ATOM 707 C C . LEU A 1 94 ? 19.404 -7.500 -3.066 1.00 65.06 94 LEU A C 1
ATOM 709 O O . LEU A 1 94 ? 18.638 -7.777 -2.150 1.00 65.06 94 LEU A O 1
ATOM 713 N N . ARG A 1 95 ? 19.109 -6.586 -3.997 1.00 69.75 95 ARG A N 1
ATOM 714 C CA . ARG A 1 95 ? 17.886 -5.772 -4.035 1.00 69.75 95 ARG A CA 1
ATOM 715 C C . ARG A 1 95 ? 16.590 -6.531 -3.717 1.00 69.75 95 ARG A C 1
ATOM 717 O O . ARG A 1 95 ? 15.854 -6.037 -2.865 1.00 69.75 95 ARG A O 1
ATOM 724 N N . PRO A 1 96 ? 16.279 -7.686 -4.334 1.00 66.50 96 PRO A N 1
ATOM 725 C CA . PRO A 1 96 ? 15.036 -8.379 -4.026 1.00 66.50 96 PRO A CA 1
ATOM 726 C C . PRO A 1 96 ? 15.002 -8.890 -2.588 1.00 66.50 96 PRO A C 1
ATOM 728 O O . PRO A 1 96 ? 14.003 -8.669 -1.920 1.00 66.50 96 PRO A O 1
ATOM 731 N N . LEU A 1 97 ? 16.099 -9.460 -2.074 1.00 66.81 97 LEU A N 1
ATOM 732 C CA . LEU A 1 97 ? 16.196 -9.896 -0.675 1.00 66.81 97 LEU A CA 1
ATOM 733 C C . LEU A 1 97 ? 16.061 -8.708 0.291 1.00 66.81 97 LEU A C 1
ATOM 735 O O . LEU A 1 97 ? 15.368 -8.794 1.304 1.00 66.81 97 LEU A O 1
ATOM 739 N N . LEU A 1 98 ? 16.698 -7.588 -0.055 1.00 72.06 98 LEU A N 1
ATOM 740 C CA . LEU A 1 98 ? 16.698 -6.356 0.728 1.00 72.06 98 LEU A CA 1
ATOM 741 C C . LEU A 1 98 ? 15.328 -5.673 0.781 1.00 72.06 98 LEU A C 1
ATOM 743 O O . LEU A 1 98 ? 15.093 -4.906 1.704 1.00 72.06 98 LEU A O 1
ATOM 747 N N . LEU A 1 99 ? 14.444 -5.936 -0.185 1.00 76.19 99 LEU A N 1
ATOM 748 C CA . LEU A 1 99 ? 13.071 -5.424 -0.221 1.00 76.19 99 LEU A CA 1
ATOM 749 C C . LEU A 1 99 ? 12.061 -6.433 0.317 1.00 76.19 99 LEU A C 1
ATOM 751 O O . LEU A 1 99 ? 11.198 -6.077 1.113 1.00 76.19 99 LEU A O 1
ATOM 755 N N . SER A 1 100 ? 12.153 -7.696 -0.095 1.00 80.75 100 SER A N 1
ATOM 756 C CA . SER A 1 100 ? 11.193 -8.729 0.283 1.00 80.75 100 SER A CA 1
ATOM 757 C C . SER A 1 100 ? 11.234 -9.001 1.781 1.00 80.75 100 SER A C 1
ATOM 759 O O . SER A 1 100 ? 10.182 -9.119 2.400 1.00 80.75 100 SER A O 1
ATOM 761 N N . LEU A 1 101 ? 12.428 -9.064 2.382 1.00 80.25 101 LEU A N 1
ATOM 762 C CA . LEU A 1 101 ? 12.578 -9.349 3.806 1.00 80.25 101 LEU A CA 1
ATOM 763 C C . LEU A 1 101 ? 11.919 -8.280 4.693 1.00 80.25 101 LEU A C 1
ATOM 765 O O . LEU A 1 101 ? 11.081 -8.661 5.514 1.00 80.25 101 LEU A O 1
ATOM 769 N N . PRO A 1 102 ? 12.219 -6.970 4.553 1.00 80.81 102 PRO A N 1
ATOM 770 C CA . PRO A 1 102 ? 11.566 -5.974 5.387 1.00 80.81 102 PRO A CA 1
ATOM 771 C C . PRO A 1 102 ? 10.067 -5.883 5.126 1.00 80.81 102 PRO A C 1
ATOM 773 O O . PRO A 1 102 ? 9.319 -5.751 6.086 1.00 80.81 102 PRO A O 1
ATOM 776 N N . LEU A 1 103 ? 9.607 -6.026 3.877 1.00 84.31 103 LEU A N 1
ATOM 777 C CA . LEU A 1 103 ? 8.175 -6.023 3.561 1.00 84.31 103 LEU A CA 1
ATOM 778 C C . LEU A 1 103 ? 7.438 -7.204 4.209 1.00 84.31 103 LEU A C 1
ATOM 780 O O . LEU A 1 103 ? 6.369 -7.008 4.783 1.00 84.31 103 LEU A O 1
ATOM 784 N N . LEU A 1 104 ? 8.016 -8.411 4.186 1.00 83.00 104 LEU A N 1
ATOM 785 C CA . LEU A 1 104 ? 7.453 -9.591 4.857 1.00 83.00 104 LEU A CA 1
ATOM 786 C C . LEU A 1 104 ? 7.410 -9.419 6.373 1.00 83.00 104 LEU A C 1
ATOM 788 O O . LEU A 1 104 ? 6.424 -9.784 7.012 1.00 83.00 104 LEU A O 1
ATOM 792 N N . LEU A 1 105 ? 8.472 -8.866 6.955 1.00 84.38 105 LEU A N 1
ATOM 793 C CA . LEU A 1 105 ? 8.541 -8.608 8.389 1.00 84.38 105 LEU A CA 1
ATOM 794 C C . LEU A 1 105 ? 7.549 -7.514 8.808 1.00 84.38 105 LEU A C 1
ATOM 796 O O . LEU A 1 105 ? 6.878 -7.684 9.823 1.00 84.38 105 LEU A O 1
ATOM 800 N N . LEU A 1 106 ? 7.373 -6.458 8.004 1.00 84.19 106 LEU A N 1
ATOM 801 C CA . LEU A 1 106 ? 6.342 -5.436 8.212 1.00 84.19 106 LEU A CA 1
ATOM 802 C C . LEU A 1 106 ? 4.932 -6.021 8.090 1.00 84.19 106 LEU A C 1
ATOM 804 O O . LEU A 1 106 ? 4.093 -5.756 8.947 1.00 84.19 106 LEU A O 1
ATOM 808 N N . ALA A 1 107 ? 4.671 -6.845 7.071 1.00 86.31 107 ALA A N 1
ATOM 809 C CA . ALA A 1 107 ? 3.385 -7.519 6.899 1.00 86.31 107 ALA A CA 1
ATOM 810 C C . ALA A 1 107 ? 3.069 -8.420 8.100 1.00 86.31 107 ALA A C 1
ATOM 812 O O . ALA A 1 107 ? 1.958 -8.402 8.633 1.00 86.31 107 ALA A O 1
ATOM 813 N N . ARG A 1 108 ? 4.072 -9.163 8.584 1.00 84.44 108 ARG A N 1
ATOM 814 C CA . ARG A 1 108 ? 3.940 -10.009 9.770 1.00 84.44 108 ARG A CA 1
ATOM 815 C C . ARG A 1 108 ? 3.698 -9.175 11.025 1.00 84.44 108 ARG A C 1
ATOM 817 O O . ARG A 1 108 ? 2.781 -9.491 11.776 1.00 84.44 108 ARG A O 1
ATOM 824 N N . ALA A 1 109 ? 4.449 -8.098 11.232 1.00 83.38 109 ALA A N 1
ATOM 825 C CA . ALA A 1 109 ? 4.233 -7.184 12.348 1.00 83.38 109 ALA A CA 1
ATOM 826 C C . ALA A 1 109 ? 2.817 -6.589 12.319 1.00 83.38 109 ALA A C 1
ATOM 828 O O . ALA A 1 109 ? 2.110 -6.672 13.319 1.00 83.38 109 ALA A O 1
ATOM 829 N N . ALA A 1 110 ? 2.359 -6.091 11.167 1.00 85.31 110 ALA A N 1
ATOM 830 C CA . ALA A 1 110 ? 1.006 -5.569 10.993 1.00 85.31 110 ALA A CA 1
ATOM 831 C C . ALA A 1 110 ? -0.064 -6.622 11.319 1.00 85.31 110 ALA A C 1
ATOM 833 O O . ALA A 1 110 ? -1.008 -6.318 12.040 1.00 85.31 110 ALA A O 1
ATOM 834 N N . SER A 1 111 ? 0.113 -7.873 10.877 1.00 84.31 111 SER A N 1
ATOM 835 C CA . SER A 1 111 ? -0.816 -8.966 11.201 1.00 84.31 111 SER A CA 1
ATOM 836 C C . SER A 1 111 ? -0.853 -9.314 12.695 1.00 84.31 111 SER A C 1
ATOM 838 O O . SER A 1 111 ? -1.920 -9.597 13.234 1.00 84.31 111 SER A O 1
ATOM 840 N N . LEU A 1 112 ? 0.290 -9.246 13.386 1.00 83.50 112 LEU A N 1
ATOM 841 C CA . LEU A 1 112 ? 0.368 -9.484 14.829 1.00 83.50 112 LEU A CA 1
ATOM 842 C C . LEU A 1 112 ? -0.300 -8.353 15.615 1.00 83.50 112 LEU A C 1
ATOM 844 O O . LEU A 1 112 ? -1.006 -8.614 16.585 1.00 83.50 112 LEU A O 1
ATOM 848 N N . VAL A 1 113 ? -0.112 -7.105 15.180 1.00 82.19 113 VAL A N 1
ATOM 849 C CA . VAL A 1 113 ? -0.799 -5.954 15.775 1.00 82.19 113 VAL A CA 1
ATOM 850 C C . VAL A 1 113 ? -2.299 -6.036 15.494 1.00 82.19 113 VAL A C 1
ATOM 852 O O . VAL A 1 113 ? -3.086 -5.820 16.408 1.00 82.19 113 VAL A O 1
ATOM 855 N N . ALA A 1 114 ? -2.718 -6.427 14.288 1.00 84.88 114 ALA A N 1
ATOM 856 C CA . ALA A 1 114 ? -4.131 -6.619 13.960 1.00 84.88 114 ALA A CA 1
ATOM 857 C C . ALA A 1 114 ? -4.803 -7.633 14.900 1.00 84.88 114 ALA A C 1
ATOM 859 O O . ALA A 1 114 ? -5.881 -7.358 15.414 1.00 84.88 114 ALA A O 1
ATOM 860 N N . ALA A 1 115 ? -4.125 -8.747 15.200 1.00 83.56 115 ALA A N 1
ATOM 861 C CA . ALA A 1 115 ? -4.620 -9.783 16.108 1.00 83.56 115 ALA A CA 1
ATOM 862 C C . ALA A 1 115 ? -4.738 -9.332 17.577 1.00 83.56 115 ALA A C 1
ATOM 864 O O . ALA A 1 115 ? -5.410 -9.994 18.364 1.00 83.56 115 ALA A O 1
ATOM 865 N N . SER A 1 116 ? -4.091 -8.223 17.957 1.00 84.75 116 SER A N 1
ATOM 866 C CA . SER A 1 116 ? -4.243 -7.634 19.295 1.00 84.75 116 SER 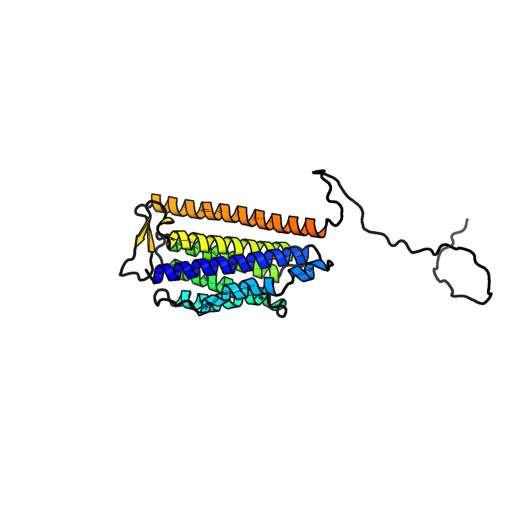A CA 1
ATOM 867 C C . SER A 1 116 ? -5.530 -6.820 19.454 1.00 84.75 116 SER A C 1
ATOM 869 O O . SER A 1 116 ? -5.940 -6.548 20.582 1.00 84.75 116 SER A O 1
ATOM 871 N N . PHE A 1 117 ? -6.179 -6.456 18.344 1.00 83.00 117 PHE A N 1
ATOM 872 C CA . PHE A 1 117 ? -7.444 -5.736 18.346 1.00 83.00 117 PHE A CA 1
ATOM 873 C C . PHE A 1 117 ? -8.624 -6.695 18.117 1.00 83.00 117 PHE A C 1
ATOM 875 O O . PHE A 1 117 ? -8.510 -7.649 17.344 1.00 83.00 117 PHE A O 1
ATOM 882 N N . PRO A 1 118 ? -9.785 -6.439 18.745 1.00 85.62 118 PRO A N 1
ATOM 883 C CA . PRO A 1 118 ? -11.026 -7.117 18.400 1.00 85.62 118 PRO A CA 1
ATOM 884 C C . PRO A 1 118 ? -11.343 -6.950 16.906 1.00 85.62 118 PRO A C 1
ATOM 886 O O . PRO A 1 118 ? -11.130 -5.865 16.361 1.00 85.62 118 PRO A O 1
ATOM 889 N N . PRO A 1 119 ? -11.941 -7.957 16.244 1.00 83.88 119 PRO A N 1
ATOM 890 C CA . PRO A 1 119 ? -12.324 -7.844 14.835 1.00 83.88 119 PRO A CA 1
ATOM 891 C C . PRO A 1 119 ? -13.378 -6.752 14.593 1.00 83.88 119 PRO A C 1
ATOM 893 O O . PRO A 1 119 ? -13.521 -6.273 13.470 1.00 83.88 119 PRO A O 1
ATOM 896 N N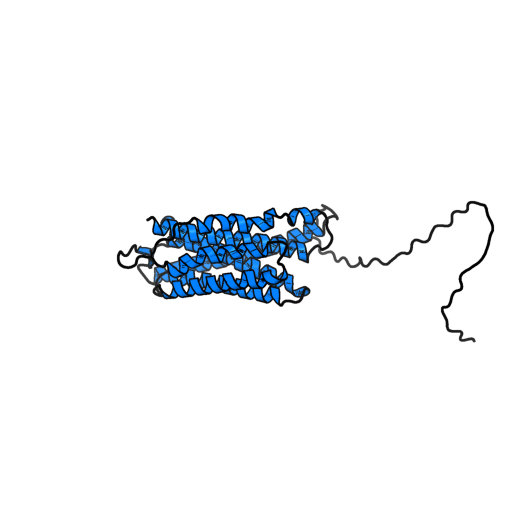 . SER A 1 120 ? -14.115 -6.334 15.629 1.00 83.38 120 SER A N 1
ATOM 897 C CA . SER A 1 120 ? -15.048 -5.204 15.570 1.00 83.38 120 SER A CA 1
ATOM 898 C C . SER A 1 120 ? -14.349 -3.851 15.410 1.00 83.38 120 SER A C 1
ATOM 900 O O . SER A 1 120 ? -14.952 -2.913 14.894 1.00 83.38 120 SER A O 1
ATOM 902 N N . ASP A 1 121 ? -13.089 -3.727 15.823 1.00 86.50 121 ASP A N 1
ATOM 903 C CA . ASP A 1 121 ? -12.393 -2.443 15.855 1.00 86.50 121 ASP A CA 1
ATOM 904 C C . ASP A 1 121 ? -11.831 -2.103 14.467 1.00 86.50 121 ASP A C 1
ATOM 906 O O . ASP A 1 121 ? -11.265 -2.958 13.777 1.00 86.50 121 ASP A O 1
ATOM 910 N N . LEU A 1 122 ? -11.951 -0.836 14.055 1.00 89.06 122 LEU A N 1
ATOM 911 C CA . LEU A 1 122 ? -11.566 -0.390 12.708 1.00 89.06 122 LEU A CA 1
ATOM 912 C C . LEU A 1 122 ? -10.052 -0.543 12.450 1.00 89.06 122 LEU A C 1
ATOM 914 O O . LEU A 1 122 ? -9.632 -0.796 11.319 1.00 89.06 122 LEU A O 1
ATOM 918 N N . GLN A 1 123 ? -9.233 -0.456 13.507 1.00 89.50 123 GLN A N 1
ATOM 919 C CA . GLN A 1 123 ? -7.789 -0.715 13.476 1.00 89.50 123 GLN A CA 1
ATOM 920 C C . GLN A 1 123 ? -7.464 -2.108 12.927 1.00 89.50 123 GLN A C 1
ATOM 922 O O . GLN A 1 123 ? -6.522 -2.245 12.146 1.00 89.50 123 GLN A O 1
ATOM 927 N N . SER A 1 124 ? -8.230 -3.132 13.320 1.00 89.31 124 SER A N 1
ATOM 928 C CA . SER A 1 124 ? -7.975 -4.515 12.903 1.00 89.31 124 SER A CA 1
ATOM 929 C C . SER A 1 124 ? -8.096 -4.657 11.381 1.00 89.31 124 SER A C 1
ATOM 931 O O . SER A 1 124 ? -7.190 -5.184 10.734 1.00 89.31 124 SER A O 1
ATOM 933 N N . HIS A 1 125 ? -9.153 -4.081 10.794 1.00 92.50 125 HIS A N 1
ATOM 934 C CA . HIS A 1 125 ? -9.376 -4.048 9.346 1.00 92.50 125 HIS A CA 1
ATOM 935 C C . HIS A 1 125 ? -8.264 -3.285 8.625 1.00 92.50 125 HIS A C 1
ATOM 937 O O . HIS A 1 125 ? -7.646 -3.808 7.696 1.00 92.50 125 HIS A O 1
ATOM 943 N N . ALA A 1 126 ? -7.944 -2.077 9.101 1.00 92.69 126 ALA A N 1
ATOM 944 C CA . ALA A 1 126 ? -6.898 -1.241 8.516 1.00 92.69 126 ALA A CA 1
ATOM 945 C C . ALA A 1 126 ? -5.539 -1.958 8.451 1.00 92.69 126 ALA A C 1
ATOM 947 O O . ALA A 1 126 ? -4.866 -1.941 7.415 1.00 92.69 126 ALA A O 1
ATOM 948 N N . LEU A 1 127 ? -5.156 -2.625 9.543 1.00 90.69 127 LEU A N 1
ATOM 949 C CA . LEU A 1 127 ? -3.899 -3.360 9.651 1.00 90.69 127 LEU A CA 1
ATOM 950 C C . LEU A 1 127 ? -3.892 -4.642 8.814 1.0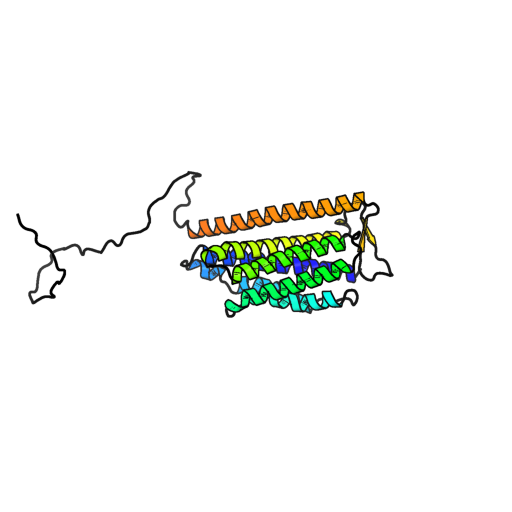0 90.69 127 LEU A C 1
ATOM 952 O O . LEU A 1 127 ? -2.863 -4.956 8.215 1.00 90.69 127 LEU A O 1
ATOM 956 N N . HIS A 1 128 ? -5.014 -5.358 8.714 1.00 92.56 128 HIS A N 1
ATOM 957 C CA . HIS A 1 128 ? -5.120 -6.531 7.843 1.00 92.56 128 HIS A CA 1
ATOM 958 C C . HIS A 1 128 ? -4.941 -6.171 6.367 1.00 92.56 128 HIS A C 1
ATOM 960 O O . HIS A 1 128 ? -4.177 -6.836 5.664 1.00 92.56 128 HIS A O 1
ATOM 966 N N . VAL A 1 129 ? -5.576 -5.093 5.904 1.00 94.62 129 VAL A N 1
ATOM 967 C CA . VAL A 1 129 ? -5.408 -4.611 4.526 1.00 94.62 129 VAL A CA 1
ATOM 968 C C . VAL A 1 129 ? -3.975 -4.125 4.291 1.00 94.62 129 VAL A C 1
ATOM 970 O O . VAL A 1 129 ? -3.371 -4.467 3.274 1.00 94.62 129 VAL A O 1
ATOM 973 N N . ALA A 1 130 ? -3.381 -3.404 5.249 1.00 92.50 130 ALA A N 1
ATOM 974 C CA . ALA A 1 130 ? -1.982 -2.986 5.156 1.00 92.50 130 ALA A CA 1
ATOM 975 C C . ALA A 1 130 ? -1.038 -4.196 5.045 1.00 92.50 130 ALA A C 1
ATOM 977 O O . ALA A 1 130 ? -0.166 -4.221 4.177 1.00 92.50 130 ALA A O 1
ATOM 978 N N . ALA A 1 131 ? -1.243 -5.230 5.868 1.00 90.62 131 ALA A N 1
ATOM 979 C CA . ALA A 1 131 ? -0.474 -6.469 5.812 1.00 90.62 131 ALA A CA 1
ATOM 980 C C . ALA A 1 131 ? -0.611 -7.170 4.452 1.00 90.62 131 ALA A C 1
ATOM 982 O O . ALA A 1 131 ? 0.392 -7.619 3.897 1.00 90.62 131 ALA A O 1
ATOM 983 N N . ALA A 1 132 ? -1.821 -7.224 3.886 1.00 94.56 132 ALA A N 1
ATOM 984 C CA . ALA A 1 132 ? -2.064 -7.813 2.571 1.00 94.56 132 ALA A CA 1
ATOM 985 C C . ALA A 1 132 ? -1.343 -7.048 1.446 1.00 94.56 132 ALA A C 1
ATOM 987 O O . ALA A 1 132 ? -0.713 -7.670 0.591 1.00 94.56 132 ALA A O 1
ATOM 988 N N . LEU A 1 133 ? -1.369 -5.711 1.468 1.00 94.00 133 LEU A N 1
ATOM 989 C CA . LEU A 1 133 ? -0.669 -4.869 0.488 1.00 94.00 133 LEU A CA 1
ATOM 990 C C . LEU A 1 133 ? 0.857 -5.011 0.594 1.00 94.00 133 LEU A C 1
ATOM 992 O O . LEU A 1 133 ? 1.543 -5.138 -0.420 1.00 94.00 133 LEU A O 1
ATOM 996 N N . LEU A 1 134 ? 1.392 -5.056 1.817 1.00 90.88 134 LEU A N 1
ATOM 997 C CA . LEU A 1 134 ? 2.817 -5.287 2.070 1.00 90.88 134 LEU A CA 1
ATOM 998 C C . LEU A 1 134 ? 3.254 -6.685 1.612 1.00 90.88 134 LEU A C 1
ATOM 1000 O O . LEU A 1 134 ? 4.319 -6.833 1.012 1.00 90.88 134 LEU A O 1
ATOM 1004 N N . LEU A 1 135 ? 2.418 -7.703 1.833 1.00 91.00 135 LEU A N 1
ATOM 1005 C CA . LEU A 1 135 ? 2.659 -9.058 1.343 1.00 91.00 135 LEU A CA 1
ATOM 1006 C C . LEU A 1 135 ? 2.636 -9.109 -0.190 1.00 91.00 135 LEU A C 1
ATOM 1008 O O . LEU A 1 135 ? 3.519 -9.717 -0.789 1.00 91.00 135 LEU A O 1
ATOM 1012 N N . ALA A 1 136 ? 1.679 -8.434 -0.831 1.00 92.62 136 ALA A N 1
ATOM 1013 C CA . ALA A 1 136 ? 1.619 -8.330 -2.286 1.00 92.62 136 ALA A CA 1
ATOM 1014 C C . ALA A 1 136 ? 2.880 -7.659 -2.856 1.00 92.62 136 ALA A C 1
ATOM 1016 O O . ALA A 1 136 ? 3.456 -8.158 -3.822 1.00 92.62 136 ALA A O 1
ATOM 1017 N N . ALA A 1 137 ? 3.364 -6.590 -2.217 1.00 91.38 137 ALA A N 1
ATOM 1018 C CA . ALA A 1 137 ? 4.627 -5.953 -2.579 1.00 91.38 137 ALA A CA 1
ATOM 1019 C C . ALA A 1 137 ? 5.823 -6.906 -2.393 1.00 91.38 137 ALA A C 1
ATOM 1021 O O . ALA A 1 137 ? 6.678 -7.001 -3.271 1.00 91.38 137 ALA A O 1
ATOM 1022 N N . ALA A 1 138 ? 5.878 -7.672 -1.300 1.00 87.62 138 ALA A N 1
ATOM 1023 C CA . ALA A 1 138 ? 6.936 -8.660 -1.087 1.00 87.62 138 ALA A CA 1
ATOM 1024 C C . ALA A 1 138 ? 6.925 -9.790 -2.131 1.00 87.62 138 ALA A C 1
ATOM 1026 O O . ALA A 1 138 ? 7.977 -10.213 -2.608 1.00 87.62 138 ALA A O 1
ATOM 1027 N N . VAL A 1 139 ? 5.743 -10.275 -2.514 1.00 88.44 139 VAL A N 1
ATOM 1028 C CA . VAL A 1 139 ? 5.602 -11.276 -3.579 1.00 88.44 139 VAL A CA 1
ATOM 1029 C C . VAL A 1 139 ? 6.028 -10.682 -4.919 1.00 88.44 139 VAL A C 1
ATOM 1031 O O . VAL A 1 139 ? 6.771 -11.326 -5.653 1.00 88.44 139 VAL A O 1
ATOM 1034 N N . ALA A 1 140 ? 5.630 -9.447 -5.227 1.00 88.81 140 ALA A N 1
ATOM 1035 C CA . ALA A 1 140 ? 6.035 -8.770 -6.454 1.00 88.81 140 ALA A CA 1
ATOM 1036 C C . ALA A 1 140 ? 7.559 -8.564 -6.535 1.00 88.81 140 ALA A C 1
ATOM 1038 O O . ALA A 1 140 ? 8.140 -8.771 -7.599 1.00 88.81 140 ALA A O 1
ATOM 1039 N N . SER A 1 141 ? 8.231 -8.236 -5.424 1.00 86.81 141 SER A N 1
ATOM 1040 C CA . SER A 1 141 ? 9.697 -8.107 -5.401 1.00 86.81 141 SER A CA 1
ATOM 1041 C C . SER A 1 141 ? 10.415 -9.449 -5.569 1.00 86.81 141 SER A C 1
ATOM 1043 O O . SER A 1 141 ? 11.406 -9.522 -6.297 1.00 86.81 141 SER A O 1
ATOM 1045 N N . LEU A 1 142 ? 9.896 -10.529 -4.976 1.00 83.31 142 LEU A N 1
ATOM 1046 C CA . LEU A 1 142 ? 10.392 -11.890 -5.207 1.00 83.31 142 LEU A CA 1
ATOM 1047 C C . LEU A 1 142 ? 10.181 -12.327 -6.659 1.00 83.31 142 LEU A C 1
ATOM 1049 O O . LEU A 1 142 ? 11.098 -12.863 -7.278 1.00 83.31 142 LEU A O 1
ATOM 1053 N N . LEU A 1 143 ? 9.003 -12.053 -7.226 1.00 82.44 143 LEU A N 1
ATOM 1054 C CA . LEU A 1 143 ? 8.710 -12.320 -8.631 1.00 82.44 143 LEU A CA 1
ATOM 1055 C C . LEU A 1 143 ? 9.651 -11.537 -9.544 1.00 82.44 143 LEU A C 1
ATOM 1057 O O . LEU A 1 143 ? 10.146 -12.109 -10.511 1.00 82.44 143 LEU A O 1
ATOM 1061 N N . ALA A 1 144 ? 9.951 -10.274 -9.235 1.00 81.31 144 ALA A N 1
ATOM 1062 C CA . ALA A 1 144 ? 10.912 -9.477 -9.997 1.00 81.31 144 ALA A CA 1
ATOM 1063 C C . ALA A 1 144 ? 12.320 -10.092 -9.965 1.00 81.31 144 ALA A C 1
ATOM 1065 O O . ALA A 1 144 ? 13.002 -10.093 -10.986 1.00 81.31 144 ALA A O 1
ATOM 1066 N N . ALA A 1 145 ? 12.721 -10.689 -8.837 1.00 79.25 145 ALA A N 1
ATOM 1067 C CA . ALA A 1 145 ? 14.015 -11.356 -8.670 1.00 79.25 145 ALA A CA 1
ATOM 1068 C C . ALA A 1 145 ? 14.207 -12.568 -9.590 1.00 79.25 145 ALA A C 1
ATOM 1070 O O . ALA A 1 145 ? 15.297 -12.790 -10.112 1.00 79.25 145 ALA A O 1
ATOM 1071 N N . ILE A 1 146 ? 13.153 -13.374 -9.741 1.00 78.12 146 ILE A N 1
ATOM 1072 C CA . ILE A 1 146 ? 13.192 -14.644 -10.481 1.00 78.12 146 ILE A CA 1
ATOM 1073 C C . ILE A 1 146 ? 12.688 -14.505 -11.920 1.00 78.12 146 ILE A C 1
ATOM 1075 O O . ILE A 1 146 ? 12.744 -15.461 -12.694 1.00 78.12 146 ILE A O 1
ATOM 1079 N N . SER A 1 147 ? 12.150 -13.339 -12.282 1.00 76.19 147 SER A N 1
ATOM 1080 C CA . SER A 1 147 ? 11.547 -13.134 -13.592 1.00 76.19 147 SER A CA 1
ATOM 1081 C C . SER A 1 147 ? 12.604 -13.054 -14.695 1.00 76.19 147 SER A C 1
ATOM 1083 O O . SER A 1 147 ? 13.620 -12.376 -14.537 1.00 76.19 147 SER A O 1
ATOM 1085 N N . PRO A 1 148 ? 12.349 -13.673 -15.863 1.00 67.62 148 PRO A N 1
ATOM 1086 C CA . PRO A 1 148 ? 13.189 -13.481 -17.038 1.00 67.62 148 PRO A CA 1
ATOM 1087 C C . PRO A 1 148 ? 13.146 -12.009 -17.494 1.00 67.62 148 PRO A C 1
ATOM 1089 O O . PRO A 1 148 ? 12.152 -11.319 -17.238 1.00 67.62 148 PRO A O 1
ATOM 1092 N N . PRO A 1 149 ? 14.159 -11.527 -18.240 1.00 64.12 149 PRO A N 1
ATOM 1093 C CA . PRO A 1 149 ? 14.293 -10.113 -18.616 1.00 64.12 149 PRO A CA 1
ATOM 1094 C C . PRO A 1 149 ? 13.051 -9.534 -19.314 1.00 64.12 149 PRO A C 1
ATOM 1096 O O . PRO A 1 149 ? 12.725 -8.366 -19.118 1.00 64.12 149 PRO A O 1
ATOM 1099 N N . ASN A 1 150 ? 12.299 -10.363 -20.046 1.00 66.94 150 ASN A N 1
ATOM 1100 C CA . ASN A 1 150 ? 11.073 -9.952 -20.739 1.00 66.94 150 ASN A CA 1
ATOM 1101 C C . ASN A 1 150 ? 9.854 -9.755 -19.815 1.00 66.94 150 ASN A C 1
ATOM 1103 O O . ASN A 1 150 ? 8.900 -9.093 -20.211 1.00 66.94 150 ASN A O 1
ATOM 1107 N N . ARG A 1 151 ? 9.848 -10.331 -18.604 1.00 72.38 151 ARG A N 1
ATOM 1108 C CA . ARG A 1 151 ? 8.762 -10.178 -17.610 1.00 72.38 151 ARG A CA 1
ATOM 1109 C C . ARG A 1 151 ? 9.138 -9.271 -16.437 1.00 72.38 151 ARG A C 1
ATOM 1111 O O . ARG A 1 151 ? 8.260 -8.909 -15.659 1.00 72.38 151 ARG A O 1
ATOM 1118 N N . GLY A 1 152 ? 10.405 -8.863 -16.342 1.00 75.56 152 GLY A N 1
ATOM 1119 C CA . GLY A 1 152 ? 10.903 -7.996 -15.271 1.00 75.56 152 GLY A CA 1
ATOM 1120 C C . GLY A 1 152 ? 10.132 -6.681 -15.149 1.00 75.56 152 GLY A C 1
ATOM 1121 O O . GLY A 1 152 ? 9.787 -6.288 -14.040 1.00 75.56 152 GLY A O 1
ATOM 1122 N N . LEU A 1 153 ? 9.747 -6.061 -16.274 1.00 84.00 153 LEU A N 1
ATOM 1123 C CA . LEU A 1 153 ? 8.971 -4.816 -16.261 1.00 84.00 153 LEU A CA 1
ATOM 1124 C C . LEU A 1 153 ? 7.618 -4.983 -15.557 1.00 84.00 153 LEU A C 1
ATOM 1126 O O . LEU A 1 153 ? 7.232 -4.137 -14.756 1.00 84.00 153 LEU A O 1
ATOM 1130 N N . LEU A 1 154 ? 6.899 -6.076 -15.824 1.00 87.50 154 LEU A N 1
ATOM 1131 C CA . LEU A 1 154 ? 5.596 -6.312 -15.200 1.00 87.50 154 LEU A CA 1
ATOM 1132 C C . LEU A 1 154 ? 5.735 -6.532 -13.687 1.00 87.50 154 LEU A C 1
ATOM 1134 O O . LEU A 1 154 ? 4.937 -6.024 -12.908 1.00 87.50 154 LEU A O 1
ATOM 1138 N N . ALA A 1 155 ? 6.763 -7.264 -13.260 1.00 86.06 155 ALA A N 1
ATOM 1139 C CA . ALA A 1 155 ? 6.993 -7.512 -11.842 1.00 86.06 155 ALA A CA 1
ATOM 1140 C C . ALA A 1 155 ? 7.429 -6.239 -11.089 1.00 86.06 155 ALA A C 1
ATOM 1142 O O . ALA A 1 155 ? 6.928 -5.959 -10.003 1.00 86.06 155 ALA A O 1
ATOM 1143 N N . GLU A 1 156 ? 8.305 -5.427 -11.685 1.00 86.56 156 GLU A N 1
ATOM 1144 C CA . GLU A 1 156 ? 8.747 -4.147 -11.115 1.00 86.56 156 GLU A CA 1
ATOM 1145 C C . GLU A 1 156 ? 7.607 -3.121 -11.039 1.00 86.56 156 GLU A C 1
ATOM 1147 O O . GLU A 1 156 ? 7.491 -2.378 -10.065 1.00 86.56 156 GLU A O 1
ATOM 1152 N N . THR A 1 157 ? 6.722 -3.105 -12.036 1.00 91.06 157 THR A N 1
ATOM 1153 C CA . THR A 1 157 ? 5.533 -2.240 -12.022 1.00 91.06 157 THR A CA 1
ATOM 1154 C C . THR A 1 157 ? 4.507 -2.704 -11.005 1.00 91.06 157 THR A C 1
ATOM 1156 O O . THR A 1 157 ? 3.981 -1.876 -10.267 1.00 91.06 157 THR A O 1
ATOM 1159 N N . ALA A 1 158 ? 4.278 -4.013 -10.884 1.00 91.69 158 ALA A N 1
ATOM 1160 C CA . ALA A 1 158 ? 3.439 -4.570 -9.829 1.00 91.69 158 ALA A CA 1
ATOM 1161 C C . ALA A 1 158 ? 3.973 -4.213 -8.433 1.00 91.69 158 ALA A C 1
ATOM 1163 O O . ALA A 1 158 ? 3.197 -3.800 -7.573 1.00 91.69 158 ALA A O 1
ATOM 1164 N N . LEU A 1 159 ? 5.292 -4.300 -8.222 1.00 90.62 159 LEU A N 1
ATOM 1165 C CA . LEU A 1 159 ? 5.943 -3.894 -6.976 1.00 90.62 159 LEU A CA 1
ATOM 1166 C C . LEU A 1 159 ? 5.718 -2.406 -6.681 1.00 90.62 159 LEU A C 1
ATOM 1168 O O . LEU A 1 159 ? 5.318 -2.055 -5.571 1.00 90.62 159 LEU A O 1
ATOM 1172 N N . ALA A 1 160 ? 5.944 -1.537 -7.670 1.00 92.00 160 ALA A N 1
ATOM 1173 C CA . ALA A 1 160 ? 5.720 -0.106 -7.517 1.00 92.00 160 ALA A CA 1
ATOM 1174 C C . ALA A 1 160 ? 4.248 0.208 -7.206 1.00 92.00 160 ALA A C 1
ATOM 1176 O O . ALA A 1 160 ? 3.966 0.949 -6.269 1.00 92.00 160 ALA A O 1
ATOM 1177 N N . CYS A 1 161 ? 3.303 -0.398 -7.925 1.00 94.69 161 CYS A N 1
ATOM 1178 C CA . CYS A 1 161 ? 1.878 -0.201 -7.682 1.00 94.69 161 CYS A CA 1
ATOM 1179 C C . CYS A 1 161 ? 1.463 -0.679 -6.285 1.00 94.69 161 CYS A C 1
ATOM 1181 O O . CYS A 1 161 ? 0.796 0.061 -5.567 1.00 94.69 161 CYS A O 1
ATOM 1183 N N . ALA A 1 162 ? 1.890 -1.875 -5.867 1.00 93.94 162 ALA A N 1
ATOM 1184 C CA . ALA A 1 162 ? 1.589 -2.407 -4.538 1.00 93.94 162 ALA A CA 1
ATOM 1185 C C . ALA A 1 162 ? 2.164 -1.514 -3.427 1.00 93.94 162 ALA A C 1
ATOM 1187 O O . ALA A 1 162 ? 1.471 -1.215 -2.455 1.00 93.94 162 ALA A O 1
ATOM 1188 N N . GLY A 1 163 ? 3.397 -1.026 -3.597 1.00 91.75 163 GLY A N 1
ATOM 1189 C CA . GLY A 1 163 ? 4.015 -0.071 -2.680 1.00 91.75 163 GLY A CA 1
ATOM 1190 C C . GLY A 1 163 ? 3.269 1.265 -2.621 1.00 91.75 163 GLY A C 1
ATOM 1191 O O . GLY A 1 163 ? 3.017 1.768 -1.530 1.00 91.75 163 GLY A O 1
ATOM 1192 N N . ALA A 1 164 ? 2.863 1.821 -3.765 1.00 94.75 164 ALA A N 1
ATOM 1193 C CA . ALA A 1 164 ? 2.150 3.097 -3.827 1.00 94.75 164 ALA A CA 1
ATOM 1194 C C . ALA A 1 164 ? 0.752 3.009 -3.199 1.00 94.75 164 ALA A C 1
ATOM 1196 O O . ALA A 1 164 ? 0.391 3.859 -2.385 1.00 94.75 164 ALA A O 1
ATOM 1197 N N . VAL A 1 165 ? -0.011 1.959 -3.522 1.00 96.44 165 VAL A N 1
ATOM 1198 C CA . VAL A 1 165 ? -1.320 1.695 -2.904 1.00 96.44 165 VAL A CA 1
ATOM 1199 C C . VAL A 1 165 ? -1.159 1.441 -1.405 1.00 96.44 165 VAL A C 1
ATOM 1201 O O . VAL A 1 165 ? -1.909 2.005 -0.615 1.00 96.44 165 VAL A O 1
ATOM 1204 N N . GLY A 1 166 ? -0.146 0.668 -0.997 1.00 93.75 166 GLY A N 1
ATOM 1205 C CA . GLY A 1 166 ? 0.204 0.467 0.411 1.00 93.75 166 GLY A CA 1
ATOM 1206 C C . GLY A 1 166 ? 0.501 1.779 1.135 1.00 93.75 166 GLY A C 1
ATOM 1207 O O . GLY A 1 166 ? -0.019 2.011 2.223 1.00 93.75 166 GLY A O 1
ATOM 1208 N N . GLY A 1 167 ? 1.276 2.669 0.513 1.00 92.81 167 GLY A N 1
ATOM 1209 C CA . GLY A 1 167 ? 1.574 3.990 1.057 1.00 92.81 167 GLY A CA 1
ATOM 1210 C C . GLY A 1 167 ? 0.314 4.834 1.244 1.00 92.81 167 GLY A C 1
ATOM 1211 O O . GLY A 1 167 ? 0.051 5.303 2.349 1.00 92.81 167 GLY A O 1
ATOM 1212 N N . LEU A 1 168 ? -0.509 4.964 0.201 1.00 96.00 168 LEU A N 1
ATOM 1213 C CA . LEU A 1 168 ? -1.771 5.714 0.254 1.00 96.00 168 LEU A CA 1
ATOM 1214 C C . LEU A 1 168 ? 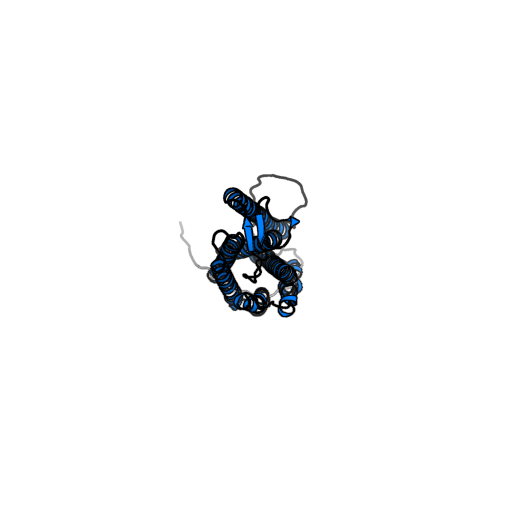-2.731 5.151 1.304 1.00 96.00 168 LEU A C 1
ATOM 1216 O O . LEU A 1 168 ? -3.303 5.915 2.079 1.00 96.00 168 LEU A O 1
ATOM 1220 N N . TRP A 1 169 ? -2.850 3.823 1.380 1.00 96.50 169 TRP A N 1
ATOM 1221 C CA . TRP A 1 169 ? -3.679 3.150 2.374 1.00 96.50 169 TRP A CA 1
ATOM 1222 C C . TRP A 1 169 ? -3.233 3.466 3.797 1.00 96.50 169 TRP A C 1
ATOM 1224 O O . TRP A 1 169 ? -4.059 3.852 4.620 1.00 96.50 169 TRP A O 1
ATOM 1234 N N . VAL A 1 170 ? -1.937 3.343 4.098 1.00 92.75 170 VAL A N 1
ATOM 1235 C CA . VAL A 1 170 ? -1.395 3.645 5.432 1.00 92.75 170 VAL A CA 1
ATOM 1236 C C . VAL A 1 170 ? -1.603 5.121 5.788 1.00 92.75 170 VAL A C 1
ATOM 1238 O O . VAL A 1 170 ? -1.975 5.430 6.918 1.00 92.75 170 VAL A O 1
ATOM 1241 N N . GLY A 1 171 ? -1.416 6.038 4.835 1.00 92.75 171 GLY A N 1
ATOM 1242 C CA . GLY A 1 171 ? -1.669 7.464 5.051 1.00 92.75 171 GLY A CA 1
ATOM 1243 C C . GLY A 1 171 ? -3.141 7.748 5.361 1.00 92.75 171 GLY A C 1
ATOM 1244 O O . GLY A 1 171 ? -3.455 8.388 6.365 1.00 92.75 171 GLY A O 1
ATOM 1245 N N . GLN A 1 172 ? -4.050 7.216 4.541 1.00 95.00 172 GLN A N 1
ATOM 1246 C CA . GLN A 1 172 ? -5.492 7.368 4.726 1.00 95.00 172 GLN A CA 1
ATOM 1247 C C . GLN A 1 172 ? -5.959 6.750 6.047 1.00 95.00 172 GLN A C 1
ATOM 1249 O O . GLN A 1 172 ? -6.672 7.400 6.805 1.00 95.00 172 GLN A O 1
ATOM 1254 N N . SER A 1 173 ? -5.565 5.510 6.334 1.00 93.00 173 SER A N 1
ATOM 1255 C CA . SER A 1 173 ? -5.933 4.838 7.582 1.00 93.00 173 SER A CA 1
ATOM 1256 C C . SER A 1 173 ? -5.359 5.568 8.793 1.00 93.00 173 SER A C 1
ATOM 1258 O O . SER A 1 173 ? -6.075 5.750 9.768 1.00 93.00 173 SER A O 1
ATOM 1260 N N . GLY A 1 174 ? -4.140 6.107 8.713 1.00 91.19 174 GLY A N 1
ATOM 1261 C CA . GLY A 1 174 ? -3.597 6.990 9.745 1.00 91.19 174 GLY A CA 1
ATOM 1262 C C . GLY A 1 174 ? -4.478 8.218 10.002 1.00 91.19 174 GLY A C 1
ATOM 1263 O O . GLY A 1 174 ? -4.800 8.513 11.150 1.00 91.19 174 GLY A O 1
ATOM 1264 N N . LEU A 1 175 ? -4.927 8.907 8.950 1.00 92.50 175 LEU A N 1
ATOM 1265 C CA . LEU A 1 175 ? -5.831 10.056 9.087 1.00 92.50 175 LEU A CA 1
ATOM 1266 C C . LEU A 1 175 ? -7.180 9.647 9.693 1.00 92.50 175 LEU A C 1
ATOM 1268 O O . LEU A 1 175 ? -7.599 10.230 10.686 1.00 92.50 175 LEU A O 1
ATOM 1272 N N . VAL A 1 176 ? -7.823 8.612 9.149 1.00 92.38 176 VAL A N 1
ATOM 1273 C CA . VAL A 1 176 ? -9.123 8.101 9.622 1.00 92.38 176 VAL A CA 1
ATOM 1274 C C . VAL A 1 176 ? -9.057 7.661 11.086 1.00 92.38 176 VAL A C 1
ATOM 1276 O O . VAL A 1 176 ? -9.976 7.924 11.860 1.00 92.38 176 VAL A O 1
ATOM 1279 N N . LEU A 1 177 ? -7.961 7.017 11.487 1.00 89.31 177 LEU A N 1
ATOM 1280 C CA . LEU A 1 177 ? -7.806 6.471 12.829 1.00 89.31 177 LEU A CA 1
ATOM 1281 C C . LEU A 1 177 ? -7.304 7.494 13.842 1.00 89.31 177 LEU A C 1
ATOM 1283 O O . LEU A 1 177 ? -7.647 7.324 15.006 1.00 89.31 177 LEU A O 1
ATOM 1287 N N . TYR A 1 178 ? -6.536 8.526 13.455 1.00 86.75 178 TYR A N 1
ATOM 1288 C CA . TYR A 1 178 ? -5.850 9.450 14.386 1.00 86.75 178 TYR A CA 1
ATOM 1289 C C . TYR A 1 178 ? -6.177 10.949 14.224 1.00 86.75 178 TYR A C 1
ATOM 1291 O O . TYR A 1 178 ? -5.748 11.745 15.058 1.00 86.75 178 TYR A O 1
ATOM 1299 N N . VAL A 1 179 ? -6.995 11.347 13.242 1.00 89.62 179 VAL A N 1
ATOM 1300 C CA . VAL A 1 179 ? -7.535 12.714 13.111 1.00 89.62 179 VAL A CA 1
ATOM 1301 C C . VAL A 1 179 ? -9.051 12.708 13.291 1.00 89.62 179 VAL A C 1
ATOM 1303 O O . VAL A 1 179 ? -9.763 12.046 12.546 1.00 89.62 179 VAL A O 1
ATOM 1306 N N . ASP A 1 180 ? -9.566 13.447 14.277 1.00 86.62 180 ASP A N 1
ATOM 1307 C CA . ASP A 1 180 ? -10.996 13.409 14.645 1.00 86.62 180 ASP A CA 1
ATOM 1308 C C . ASP A 1 180 ? -11.918 13.881 13.512 1.00 86.62 180 ASP A C 1
ATOM 1310 O O . ASP A 1 180 ? -12.994 13.326 13.317 1.00 86.62 180 ASP A O 1
ATOM 1314 N N . ALA A 1 181 ? -11.459 14.836 12.698 1.00 89.69 181 ALA A N 1
ATOM 1315 C CA . ALA A 1 181 ? -12.185 15.308 11.517 1.00 89.69 181 ALA A CA 1
ATOM 1316 C C . ALA A 1 181 ? -12.316 14.251 10.402 1.00 89.69 181 ALA A C 1
ATOM 1318 O O . ALA A 1 181 ? -13.120 14.423 9.488 1.00 89.69 181 ALA A O 1
ATOM 1319 N N . CYS A 1 182 ? -11.523 13.178 10.452 1.00 91.81 182 CYS A N 1
ATOM 1320 C CA . CYS A 1 182 ? -11.527 12.100 9.465 1.00 91.81 182 CYS A CA 1
ATOM 1321 C C . CYS A 1 182 ? -12.214 10.825 9.978 1.00 91.81 182 CYS A C 1
ATOM 1323 O O . CYS A 1 182 ? -12.284 9.842 9.237 1.00 91.81 182 CYS A O 1
ATOM 1325 N N . VAL A 1 183 ? -12.713 10.822 11.220 1.00 90.12 183 VAL A N 1
ATOM 1326 C CA . VAL A 1 183 ? -13.423 9.670 11.780 1.00 90.12 183 VAL A CA 1
ATOM 1327 C C . VAL A 1 183 ? -14.807 9.560 11.117 1.00 90.12 183 VAL A C 1
ATOM 1329 O O . VAL A 1 183 ? -15.532 10.556 11.052 1.00 90.12 183 VAL A O 1
ATOM 1332 N N . PRO A 1 184 ? -15.203 8.378 10.605 1.00 90.00 184 PRO A N 1
ATOM 1333 C CA . PRO A 1 184 ? -16.503 8.187 9.976 1.00 90.00 184 PRO A CA 1
ATOM 1334 C C . PRO A 1 184 ? -17.649 8.447 10.955 1.00 90.00 184 PRO A C 1
ATOM 1336 O O . PRO A 1 184 ? -17.551 8.148 12.145 1.00 90.00 184 PRO A O 1
ATOM 1339 N N . ALA A 1 185 ? -18.760 8.976 10.442 1.00 90.31 185 ALA A N 1
ATOM 1340 C CA . ALA A 1 185 ? -19.938 9.257 11.254 1.00 90.31 185 ALA A CA 1
ATOM 1341 C C . ALA A 1 185 ? -20.455 7.988 11.959 1.00 90.31 185 ALA A C 1
ATOM 1343 O O . ALA A 1 185 ? -20.633 6.951 11.320 1.00 90.31 185 ALA A O 1
ATOM 1344 N N . GLY A 1 186 ? -20.720 8.097 13.264 1.00 88.00 186 GLY A N 1
ATOM 1345 C CA . GLY A 1 186 ? -21.121 6.971 14.118 1.00 88.00 186 GLY A CA 1
ATOM 1346 C C . GLY A 1 186 ? -19.951 6.142 14.657 1.00 88.00 186 GLY A C 1
ATOM 1347 O O . GLY A 1 186 ? -20.185 5.116 15.292 1.00 88.00 186 GLY A O 1
ATOM 1348 N N . CYS A 1 187 ? -18.708 6.562 14.402 1.00 91.12 187 CYS A N 1
ATOM 1349 C CA . CYS A 1 187 ? -17.518 6.014 15.034 1.00 91.12 187 CYS A CA 1
ATOM 1350 C C . CYS A 1 187 ? -16.848 7.056 15.931 1.00 91.12 187 CYS A C 1
ATOM 1352 O O . CYS A 1 187 ? -16.819 8.249 15.631 1.00 91.12 187 CYS A O 1
ATOM 1354 N N . HIS A 1 188 ? -16.286 6.588 17.039 1.00 88.88 188 HIS A N 1
ATOM 1355 C CA . HIS A 1 188 ? -15.655 7.407 18.058 1.00 88.88 188 HIS A CA 1
ATOM 1356 C C . HIS A 1 188 ? -14.332 6.783 18.498 1.00 88.88 188 HIS A C 1
ATOM 1358 O O . HIS A 1 188 ? -14.168 5.560 18.551 1.00 88.88 188 HIS A O 1
ATOM 1364 N N . ARG A 1 189 ? -13.360 7.640 18.823 1.00 82.81 189 ARG A N 1
ATOM 1365 C CA . ARG A 1 189 ? -12.147 7.188 19.500 1.00 82.81 189 ARG A CA 1
ATOM 1366 C C . ARG A 1 189 ? -12.444 6.934 20.962 1.00 82.81 189 ARG A C 1
ATOM 1368 O O . ARG A 1 189 ? -12.779 7.857 21.699 1.00 82.81 189 ARG A O 1
ATOM 1375 N N . LEU A 1 190 ? -12.211 5.703 21.381 1.00 76.50 190 LEU A N 1
ATOM 1376 C CA . LEU A 1 190 ? -12.113 5.354 22.781 1.00 76.50 190 LEU A CA 1
ATOM 1377 C C . LEU A 1 190 ? -10.645 5.457 23.181 1.00 76.50 190 LEU A C 1
ATOM 1379 O O . LEU A 1 190 ? -9.781 4.712 22.715 1.00 76.50 190 LEU A O 1
ATOM 1383 N N . MET A 1 191 ? -10.369 6.424 24.046 1.00 67.38 191 MET A N 1
ATOM 1384 C CA . MET A 1 191 ? -9.158 6.433 24.857 1.00 67.38 191 MET A CA 1
ATOM 1385 C C . MET A 1 191 ? -9.495 5.671 26.141 1.00 67.38 191 MET A C 1
ATOM 1387 O O . MET A 1 191 ? -9.657 6.276 27.199 1.00 67.38 191 MET A O 1
ATOM 1391 N N . ASP A 1 192 ? -9.702 4.357 26.034 1.00 57.59 192 ASP A N 1
ATOM 1392 C CA . ASP A 1 192 ? -9.968 3.533 27.214 1.00 57.59 192 ASP A CA 1
ATOM 1393 C C . ASP A 1 192 ? -8.710 3.513 28.087 1.00 57.59 192 ASP A C 1
ATOM 1395 O O . ASP A 1 192 ? -7.663 3.034 27.667 1.00 57.59 192 ASP A O 1
ATOM 1399 N N . ALA A 1 193 ? -8.804 3.990 29.332 1.00 50.34 193 ALA A N 1
ATOM 1400 C CA . ALA A 1 193 ? -7.669 4.016 30.264 1.00 50.34 193 ALA A CA 1
ATOM 1401 C C . ALA A 1 193 ? -7.067 2.618 30.544 1.00 50.34 193 ALA A C 1
ATOM 1403 O O . ALA A 1 193 ? -5.943 2.517 31.030 1.00 50.34 193 ALA A O 1
ATOM 1404 N N . ALA A 1 194 ? -7.808 1.547 30.233 1.00 49.72 194 ALA A N 1
ATOM 1405 C CA . ALA A 1 194 ? -7.373 0.158 30.366 1.00 49.72 194 ALA A CA 1
ATOM 1406 C C . ALA A 1 194 ? -6.643 -0.393 29.125 1.00 49.72 194 ALA A C 1
ATOM 1408 O O . ALA A 1 194 ? -5.885 -1.355 29.244 1.00 49.72 194 ALA A O 1
ATOM 1409 N N . VAL A 1 195 ? -6.847 0.198 27.942 1.00 51.69 195 VAL A N 1
ATOM 1410 C CA . VAL A 1 195 ? -6.196 -0.212 26.693 1.00 51.69 195 VAL A CA 1
ATOM 1411 C C . VAL A 1 195 ? -5.327 0.947 26.239 1.00 51.69 195 VAL A C 1
ATOM 1413 O O . VAL A 1 195 ? -5.800 1.944 25.710 1.00 51.69 195 VAL A O 1
ATOM 1416 N N . ALA A 1 196 ? -4.025 0.823 26.473 1.00 57.31 196 ALA A N 1
ATOM 1417 C CA . ALA A 1 196 ? -3.087 1.914 26.245 1.00 57.31 196 ALA A CA 1
ATOM 1418 C C . ALA A 1 196 ? -2.961 2.358 24.770 1.00 57.31 196 ALA A C 1
ATOM 1420 O O . ALA A 1 196 ? -2.357 3.391 24.486 1.00 57.31 196 ALA A O 1
ATOM 1421 N N . THR A 1 197 ? -3.556 1.619 23.829 1.00 64.12 197 THR A N 1
ATOM 1422 C CA . THR A 1 197 ? -3.634 1.999 22.420 1.00 64.12 197 THR A CA 1
ATOM 1423 C C . THR A 1 197 ? -4.992 2.633 22.081 1.00 64.12 197 THR A C 1
ATOM 1425 O O . THR A 1 197 ? -6.029 2.020 22.329 1.00 64.12 197 THR A O 1
ATOM 1428 N N . PRO A 1 198 ? -5.024 3.836 21.467 1.00 70.06 198 PRO A N 1
ATOM 1429 C CA . PRO A 1 198 ? -6.265 4.433 20.972 1.00 70.06 198 PRO A CA 1
ATOM 1430 C C . PRO A 1 198 ? -6.974 3.482 19.999 1.00 70.06 198 PRO A C 1
ATOM 1432 O O . PRO A 1 198 ? -6.419 3.144 18.951 1.00 70.06 198 PRO A O 1
ATOM 1435 N N . ALA A 1 199 ? -8.208 3.098 20.328 1.00 79.19 199 ALA A N 1
ATOM 1436 C CA . ALA A 1 199 ? -9.070 2.285 19.475 1.00 79.19 199 ALA A CA 1
ATOM 1437 C C . ALA A 1 199 ? -10.231 3.133 18.938 1.00 79.19 199 ALA A C 1
ATOM 1439 O O . ALA A 1 199 ? -10.780 3.984 19.638 1.00 79.19 199 ALA A O 1
ATOM 1440 N N . THR A 1 200 ? -10.616 2.922 17.683 1.00 84.75 200 THR A N 1
ATOM 1441 C CA . THR A 1 200 ? -11.810 3.531 17.084 1.00 84.75 200 THR A CA 1
ATOM 1442 C C . THR A 1 200 ? -12.890 2.468 17.003 1.00 84.75 200 THR A C 1
ATOM 1444 O O . THR A 1 200 ? -12.736 1.494 16.257 1.00 84.75 200 THR A O 1
ATOM 1447 N N . ARG A 1 201 ? -13.973 2.661 17.758 1.00 84.56 201 ARG A N 1
ATOM 1448 C CA . ARG A 1 201 ? -15.168 1.812 17.695 1.00 84.56 201 ARG A CA 1
ATOM 1449 C C . ARG A 1 201 ? -16.338 2.591 17.138 1.00 84.56 201 ARG A C 1
ATOM 1451 O O . ARG A 1 201 ? -16.380 3.811 17.242 1.00 84.56 201 ARG A O 1
ATOM 1458 N N . CYS A 1 202 ? -17.276 1.866 16.555 1.00 88.69 202 CYS A N 1
ATOM 1459 C CA . CYS A 1 202 ? -18.515 2.434 16.060 1.00 88.69 202 CYS A CA 1
ATOM 1460 C C . CYS A 1 202 ? -19.672 2.022 16.965 1.00 88.69 202 CYS A C 1
ATOM 1462 O O . CYS A 1 202 ? -19.679 0.902 17.472 1.00 88.69 202 CYS A O 1
ATOM 1464 N N . ASP A 1 203 ? -20.622 2.934 17.174 1.00 87.44 203 ASP A N 1
ATOM 1465 C CA . ASP A 1 203 ? -21.729 2.751 18.124 1.00 87.44 203 ASP A CA 1
ATOM 1466 C C . ASP A 1 203 ? -22.656 1.607 17.711 1.00 87.44 203 ASP A C 1
ATOM 1468 O O . ASP A 1 203 ? -23.232 0.910 18.544 1.00 87.44 203 ASP A O 1
ATOM 1472 N N . VAL A 1 204 ? -22.801 1.425 16.397 1.00 90.12 204 VAL A N 1
ATOM 1473 C CA . VAL A 1 204 ? -23.660 0.420 15.778 1.00 90.12 204 VAL A CA 1
ATOM 1474 C C . VAL A 1 204 ? -22.921 -0.290 14.649 1.00 90.12 204 VAL A C 1
ATOM 1476 O O . VAL A 1 204 ? -22.116 0.311 13.933 1.00 90.12 204 VAL A O 1
ATOM 1479 N N . GLU A 1 205 ? -23.240 -1.570 14.453 1.00 90.88 205 GLU A N 1
ATOM 1480 C CA . GLU A 1 205 ? -22.619 -2.407 13.418 1.00 90.88 205 GLU A CA 1
ATOM 1481 C C . GLU A 1 205 ? -22.827 -1.830 12.007 1.00 90.88 205 GLU A C 1
ATOM 1483 O O . GLU A 1 205 ? -21.929 -1.874 11.173 1.00 90.88 205 GLU A O 1
ATOM 1488 N N . GLU A 1 206 ? -23.966 -1.179 11.760 1.00 92.50 206 GLU A N 1
ATOM 1489 C CA . GLU A 1 206 ? -24.251 -0.493 10.494 1.00 92.50 206 GLU A CA 1
ATOM 1490 C C . GLU A 1 206 ? -23.268 0.660 10.216 1.00 92.50 206 GLU A C 1
ATOM 1492 O O . GLU A 1 206 ? -22.784 0.833 9.096 1.00 92.50 206 GLU A O 1
ATOM 1497 N N . ALA A 1 207 ? -22.913 1.434 11.248 1.00 92.25 207 ALA A N 1
ATOM 1498 C CA . ALA A 1 207 ? -21.934 2.513 11.127 1.00 92.25 207 ALA A CA 1
ATOM 1499 C C . ALA A 1 207 ? -20.532 1.948 10.873 1.00 92.25 207 ALA A C 1
ATOM 1501 O O . ALA A 1 207 ? -19.793 2.493 10.052 1.00 92.25 207 ALA A O 1
ATOM 1502 N N . ARG A 1 208 ? -20.195 0.812 11.501 1.00 92.38 208 ARG A N 1
ATOM 1503 C CA . ARG A 1 208 ? -18.951 0.077 11.236 1.00 92.38 208 ARG A CA 1
ATOM 1504 C C . ARG A 1 208 ? -18.883 -0.409 9.791 1.00 92.38 208 ARG A C 1
ATOM 1506 O O . ARG A 1 208 ? -17.888 -0.148 9.118 1.00 92.38 208 ARG A O 1
ATOM 1513 N N . LEU A 1 209 ? -19.925 -1.072 9.293 1.00 93.94 209 LEU A N 1
ATOM 1514 C CA . LEU A 1 209 ? -19.982 -1.556 7.911 1.00 93.94 209 LEU A CA 1
ATOM 1515 C C . LEU A 1 209 ? -19.866 -0.401 6.915 1.00 93.94 209 LEU A C 1
ATOM 1517 O O . LEU A 1 209 ? -19.116 -0.497 5.945 1.00 93.94 209 LEU A O 1
ATOM 1521 N N . ARG A 1 210 ? -20.527 0.727 7.189 1.00 94.38 210 ARG A N 1
ATOM 1522 C CA . ARG A 1 210 ? -20.402 1.940 6.377 1.00 94.38 210 ARG A CA 1
ATOM 1523 C C . ARG A 1 210 ? -18.988 2.522 6.415 1.00 94.38 210 ARG A C 1
ATOM 1525 O O . ARG A 1 210 ? -18.476 2.914 5.371 1.00 94.38 210 ARG A O 1
ATOM 1532 N N . ALA A 1 211 ? -18.354 2.580 7.583 1.00 93.81 211 ALA A N 1
ATOM 1533 C CA . ALA A 1 211 ? -16.980 3.055 7.736 1.00 93.81 211 ALA A CA 1
ATOM 1534 C C . ALA A 1 211 ? -15.991 2.191 6.941 1.00 93.81 211 ALA A C 1
ATOM 1536 O O . ALA A 1 211 ? -15.194 2.724 6.169 1.00 93.81 211 ALA A O 1
ATOM 1537 N N . VAL A 1 212 ? -16.095 0.866 7.074 1.00 94.38 212 VAL A N 1
ATOM 1538 C CA . VAL A 1 212 ? -15.292 -0.102 6.314 1.00 94.38 212 VAL A CA 1
ATOM 1539 C C . VAL A 1 212 ? -15.534 0.058 4.814 1.00 94.38 212 VAL A C 1
ATOM 1541 O O . VAL A 1 212 ? -14.578 0.212 4.061 1.00 94.38 212 VAL A O 1
ATOM 1544 N N . ALA A 1 213 ? -16.794 0.142 4.379 1.00 95.44 213 ALA A N 1
ATOM 1545 C CA . ALA A 1 213 ? -17.134 0.332 2.971 1.00 95.44 213 ALA A CA 1
ATOM 1546 C C . ALA A 1 213 ? -16.562 1.639 2.394 1.00 95.44 213 ALA A C 1
ATOM 1548 O O . ALA A 1 213 ? -16.091 1.654 1.260 1.00 95.44 213 ALA A O 1
ATOM 1549 N N . LEU A 1 214 ? -16.563 2.734 3.161 1.00 94.88 214 LEU A N 1
ATOM 1550 C CA . LEU A 1 214 ? -15.953 4.000 2.743 1.00 94.88 214 LEU A CA 1
ATOM 1551 C C . LEU A 1 214 ? -14.427 3.896 2.641 1.00 94.88 214 LEU A C 1
ATOM 1553 O O . LEU A 1 214 ? -13.842 4.426 1.694 1.00 94.88 214 LEU A O 1
ATOM 1557 N N . MET A 1 215 ? -13.782 3.211 3.588 1.00 94.44 215 MET A N 1
ATOM 1558 C CA . MET A 1 215 ? -12.342 2.961 3.527 1.00 94.44 215 MET A CA 1
ATOM 1559 C C . MET A 1 215 ? -11.982 2.115 2.303 1.00 94.44 215 MET A C 1
ATOM 1561 O O . MET A 1 215 ? -11.105 2.508 1.536 1.00 94.44 215 MET A O 1
ATOM 1565 N N . ASP A 1 216 ? -12.698 1.018 2.071 1.00 95.38 216 ASP A N 1
ATOM 1566 C CA . ASP A 1 216 ? -12.464 0.110 0.947 1.00 95.38 216 ASP A CA 1
ATOM 1567 C C . ASP A 1 216 ? -12.771 0.778 -0.404 1.00 95.38 216 ASP A C 1
ATOM 1569 O O . ASP A 1 216 ? -12.049 0.583 -1.385 1.00 95.38 216 ASP A O 1
ATOM 1573 N N . LEU A 1 217 ? -13.789 1.643 -0.463 1.00 95.94 217 LEU A N 1
ATOM 1574 C CA . LEU A 1 217 ? -14.061 2.463 -1.642 1.00 95.94 217 LEU A CA 1
ATOM 1575 C C . LEU A 1 217 ? -12.887 3.401 -1.935 1.00 95.94 217 LEU A C 1
ATOM 1577 O O . LEU A 1 217 ? -12.423 3.466 -3.073 1.00 95.94 217 LEU A O 1
ATOM 1581 N N . ALA A 1 218 ? -12.363 4.096 -0.927 1.00 94.94 218 ALA A N 1
ATOM 1582 C CA . ALA A 1 218 ? -11.193 4.945 -1.110 1.00 94.94 218 ALA A CA 1
ATOM 1583 C C . ALA A 1 218 ? -9.965 4.130 -1.549 1.00 94.94 218 ALA A C 1
ATOM 1585 O O . ALA A 1 218 ? -9.253 4.558 -2.454 1.00 94.94 218 ALA A O 1
ATOM 1586 N N . LEU A 1 219 ? -9.749 2.923 -1.011 1.00 95.12 219 LEU A N 1
ATOM 1587 C CA . LEU A 1 219 ? -8.716 2.003 -1.503 1.00 95.12 219 LEU A CA 1
ATOM 1588 C C . LEU A 1 219 ? -8.896 1.680 -2.990 1.00 95.12 219 LEU A C 1
ATOM 1590 O O . LEU A 1 219 ? -7.926 1.726 -3.743 1.00 95.12 219 LEU A O 1
ATOM 1594 N N . SER A 1 220 ? -10.125 1.404 -3.435 1.00 96.62 220 SER A N 1
ATOM 1595 C CA . SER A 1 220 ? -10.403 1.143 -4.851 1.00 96.62 220 SER A CA 1
ATOM 1596 C C . SER A 1 220 ? -10.043 2.342 -5.739 1.00 96.62 220 SER A C 1
ATOM 1598 O O . SER A 1 220 ? -9.431 2.169 -6.794 1.00 96.62 220 SER A O 1
ATOM 1600 N N . VAL A 1 221 ? -10.317 3.566 -5.272 1.00 97.12 221 VAL A N 1
ATOM 1601 C CA . VAL A 1 221 ? -9.921 4.804 -5.955 1.00 97.12 221 VAL A CA 1
ATOM 1602 C C . VAL A 1 221 ? -8.398 4.927 -6.000 1.00 97.12 221 VAL A C 1
ATOM 1604 O O . VAL A 1 221 ? -7.850 5.204 -7.067 1.00 97.12 221 VAL A O 1
ATOM 1607 N N . HIS A 1 222 ? -7.697 4.653 -4.894 1.00 94.38 222 HIS A N 1
ATOM 1608 C CA . HIS A 1 222 ? -6.232 4.633 -4.869 1.00 94.38 222 HIS A CA 1
ATOM 1609 C C . HIS A 1 222 ? -5.660 3.637 -5.887 1.00 94.38 222 HIS A C 1
ATOM 1611 O O . HIS A 1 222 ? -4.737 3.992 -6.617 1.00 94.38 222 HIS A O 1
ATOM 1617 N N . CYS A 1 223 ? -6.230 2.434 -6.010 1.00 96.38 223 CYS A N 1
ATOM 1618 C CA . CYS A 1 223 ? -5.820 1.451 -7.017 1.00 96.38 223 CYS A CA 1
ATOM 1619 C C . CYS A 1 223 ? -5.963 1.988 -8.449 1.00 96.38 223 CYS A C 1
ATOM 1621 O O . CYS A 1 223 ? -5.029 1.862 -9.243 1.00 96.38 223 CYS A O 1
ATOM 1623 N N . VAL A 1 224 ? -7.099 2.613 -8.780 1.00 96.81 224 VAL A N 1
ATOM 1624 C CA . VAL A 1 224 ? -7.339 3.189 -10.116 1.00 96.81 224 VAL A CA 1
ATOM 1625 C C . VAL A 1 224 ? -6.374 4.338 -10.402 1.00 96.81 224 VAL A C 1
ATOM 1627 O O . VAL A 1 224 ? -5.771 4.377 -11.475 1.00 96.81 224 VAL A O 1
ATOM 1630 N N . VAL A 1 225 ? -6.181 5.248 -9.444 1.00 96.56 225 VAL A N 1
ATOM 1631 C CA . VAL A 1 225 ? -5.260 6.386 -9.583 1.00 96.56 225 VAL A CA 1
ATOM 1632 C C . VAL A 1 225 ? -3.826 5.899 -9.773 1.00 96.56 225 VAL A C 1
ATOM 1634 O O . VAL A 1 225 ? -3.152 6.341 -10.700 1.00 96.56 225 VAL A O 1
ATOM 1637 N N . VAL A 1 226 ? -3.361 4.956 -8.951 1.00 96.44 226 VAL A N 1
ATOM 1638 C CA . VAL A 1 226 ? -2.004 4.401 -9.059 1.00 96.44 226 VAL A CA 1
ATOM 1639 C C . VAL A 1 226 ? -1.807 3.681 -10.391 1.00 96.44 226 VAL A C 1
ATOM 1641 O O . VAL A 1 226 ? -0.784 3.889 -11.040 1.00 96.44 226 VAL A O 1
ATOM 1644 N N . ALA A 1 227 ? -2.784 2.892 -10.847 1.00 94.69 227 ALA A N 1
ATOM 1645 C CA . ALA A 1 227 ? -2.717 2.238 -12.151 1.00 94.69 227 ALA A CA 1
ATOM 1646 C C . ALA A 1 227 ? -2.652 3.257 -13.302 1.00 94.69 227 ALA A C 1
ATOM 1648 O O . ALA A 1 227 ? -1.823 3.114 -14.202 1.00 94.69 227 ALA A O 1
ATOM 1649 N N . ALA A 1 228 ? -3.468 4.314 -13.255 1.00 96.12 228 ALA A N 1
ATOM 1650 C CA . ALA A 1 228 ? -3.450 5.383 -14.250 1.00 96.12 228 ALA A CA 1
ATOM 1651 C C . ALA A 1 228 ? -2.105 6.128 -14.267 1.00 96.12 228 ALA A C 1
ATOM 1653 O O . ALA A 1 228 ? -1.557 6.374 -15.341 1.00 96.12 228 ALA A O 1
ATOM 1654 N N . VAL A 1 229 ? -1.535 6.428 -13.095 1.00 95.00 229 VAL A N 1
ATOM 1655 C CA . VAL A 1 229 ? -0.200 7.033 -12.973 1.00 95.00 229 VAL A CA 1
ATOM 1656 C C . VAL A 1 229 ? 0.873 6.098 -13.529 1.00 95.00 229 VAL A C 1
ATOM 1658 O O . VAL A 1 229 ? 1.720 6.552 -14.292 1.00 95.00 229 VAL A O 1
ATOM 1661 N N . ALA A 1 230 ? 0.829 4.800 -13.218 1.00 93.69 230 ALA A N 1
ATOM 1662 C CA . ALA A 1 230 ? 1.784 3.826 -13.742 1.00 93.69 230 ALA A CA 1
ATOM 1663 C C . ALA A 1 230 ? 1.753 3.768 -15.274 1.00 93.69 230 ALA A C 1
ATOM 1665 O O . ALA A 1 230 ? 2.790 3.915 -15.923 1.00 93.69 230 ALA A O 1
ATOM 1666 N N . VAL A 1 231 ? 0.560 3.645 -15.862 1.00 92.69 231 VAL A N 1
ATOM 1667 C CA . VAL A 1 231 ? 0.374 3.685 -17.320 1.00 92.69 231 VAL A CA 1
ATOM 1668 C C . VAL A 1 231 ? 0.871 5.013 -17.892 1.00 92.69 231 VAL A C 1
ATOM 1670 O O . VAL A 1 231 ? 1.625 5.011 -18.863 1.00 92.69 231 VAL A O 1
ATOM 1673 N N . GLY A 1 232 ? 0.521 6.139 -17.267 1.00 93.38 232 GLY A N 1
ATOM 1674 C CA . GLY A 1 232 ? 0.966 7.471 -17.672 1.00 93.38 232 GLY A CA 1
ATOM 1675 C C . GLY A 1 232 ? 2.488 7.624 -17.665 1.00 93.38 232 GLY A C 1
ATOM 1676 O O . GLY A 1 232 ? 3.043 8.176 -18.610 1.00 93.38 232 GLY A O 1
ATOM 1677 N N . VAL A 1 233 ? 3.183 7.080 -16.662 1.00 90.50 233 VAL A N 1
ATOM 1678 C CA . VAL A 1 233 ? 4.652 7.082 -16.601 1.00 90.50 233 VAL A CA 1
ATOM 1679 C C . VAL A 1 233 ? 5.248 6.232 -17.721 1.00 90.50 233 VAL A C 1
ATOM 1681 O O . VAL A 1 233 ? 6.165 6.692 -18.398 1.00 90.50 233 VAL A O 1
ATOM 1684 N N . HIS A 1 234 ? 4.729 5.028 -17.976 1.00 88.69 234 HIS A N 1
ATOM 1685 C CA . HIS A 1 234 ? 5.229 4.200 -19.080 1.00 88.69 234 HIS A CA 1
ATOM 1686 C C . HIS A 1 234 ? 5.000 4.840 -20.444 1.00 88.69 234 HIS A C 1
ATOM 1688 O O . HIS A 1 234 ? 5.923 4.870 -21.256 1.00 88.69 234 HIS A O 1
ATOM 1694 N N . LEU A 1 235 ? 3.805 5.382 -20.686 1.00 89.94 235 LEU A N 1
ATOM 1695 C CA . LEU A 1 235 ? 3.484 6.088 -21.923 1.00 89.94 235 LEU A CA 1
ATOM 1696 C C . LEU A 1 235 ? 4.327 7.354 -22.073 1.00 89.94 235 LEU A C 1
ATOM 1698 O O . LEU A 1 235 ? 4.864 7.593 -23.147 1.00 89.94 235 LEU A O 1
ATOM 1702 N N . GLY A 1 236 ? 4.498 8.128 -21.001 1.00 87.06 236 GLY A N 1
ATOM 1703 C CA . GLY A 1 236 ? 5.319 9.335 -20.993 1.00 87.06 236 GLY A CA 1
ATOM 1704 C C . GLY A 1 236 ? 6.790 9.042 -21.281 1.00 87.06 236 GLY A C 1
ATOM 1705 O O . GLY A 1 236 ? 7.395 9.727 -22.099 1.00 87.06 236 GLY A O 1
ATOM 1706 N N . VAL A 1 237 ? 7.362 7.992 -20.680 1.00 84.25 237 VAL A N 1
ATOM 1707 C CA . VAL A 1 237 ? 8.745 7.566 -20.954 1.00 84.25 237 VAL A CA 1
ATOM 1708 C C . VAL A 1 237 ? 8.883 7.018 -22.373 1.00 84.25 237 VAL A C 1
ATOM 1710 O O . VAL A 1 237 ? 9.850 7.359 -23.050 1.00 84.25 237 VAL A O 1
ATOM 1713 N N . ALA A 1 238 ? 7.931 6.211 -22.848 1.00 83.25 238 ALA A N 1
ATOM 1714 C CA . ALA A 1 238 ? 7.938 5.696 -24.216 1.00 83.25 238 ALA A CA 1
ATOM 1715 C C . ALA A 1 238 ? 7.818 6.827 -25.249 1.00 83.25 238 ALA A C 1
ATOM 1717 O O . ALA A 1 238 ? 8.554 6.837 -26.232 1.00 83.25 238 ALA A O 1
ATOM 1718 N N . TRP A 1 239 ? 6.947 7.806 -24.997 1.00 84.88 239 TRP A N 1
ATOM 1719 C CA . TRP A 1 239 ? 6.807 9.006 -25.816 1.00 84.88 239 TRP A CA 1
ATOM 1720 C C . TRP A 1 239 ? 8.096 9.829 -25.801 1.00 84.88 239 TRP A C 1
ATOM 1722 O O . TRP A 1 239 ? 8.627 10.142 -26.857 1.00 84.88 239 TRP A O 1
ATOM 1732 N N . TRP A 1 240 ? 8.678 10.084 -24.628 1.00 80.25 240 TRP A N 1
ATOM 1733 C CA . TRP A 1 240 ? 9.930 10.836 -24.511 1.00 80.25 240 TRP A CA 1
ATOM 1734 C C . TRP A 1 240 ? 11.114 10.140 -25.198 1.00 80.25 240 TRP A C 1
ATOM 1736 O O . TRP A 1 240 ? 11.968 10.799 -25.778 1.00 80.25 240 TRP A O 1
ATOM 1746 N N . CYS A 1 241 ? 11.188 8.807 -25.138 1.00 75.50 241 CYS A N 1
ATOM 1747 C CA . CYS A 1 241 ? 12.263 8.037 -25.771 1.00 75.50 241 CYS A CA 1
ATOM 1748 C C . CYS A 1 241 ? 12.024 7.773 -27.268 1.00 75.50 241 CYS A C 1
ATOM 1750 O O . CYS A 1 241 ? 12.969 7.428 -27.971 1.00 75.50 241 CYS A O 1
ATOM 1752 N N . GLY A 1 242 ? 10.780 7.887 -27.741 1.00 64.75 242 GLY A N 1
ATOM 1753 C CA . GLY A 1 242 ? 10.375 7.629 -29.125 1.00 64.75 242 GLY A CA 1
ATOM 1754 C C . GLY A 1 242 ? 10.098 8.884 -29.956 1.00 64.75 242 GLY A C 1
ATOM 1755 O O . GLY A 1 242 ? 9.881 8.767 -31.161 1.00 64.75 242 GLY A O 1
ATOM 1756 N N . VAL A 1 243 ? 10.103 10.074 -29.349 1.00 51.25 243 VAL A N 1
ATOM 1757 C CA . VAL A 1 243 ? 9.778 11.346 -30.011 1.00 51.25 243 VAL A CA 1
ATOM 1758 C C . VAL A 1 243 ? 10.986 12.282 -29.991 1.00 51.25 243 VAL A C 1
ATOM 1760 O O . VAL A 1 243 ? 10.964 13.361 -29.417 1.00 51.25 243 VAL A O 1
ATOM 1763 N N . ASP A 1 244 ? 12.022 11.877 -30.724 1.00 50.97 244 ASP A N 1
ATOM 1764 C CA . ASP A 1 244 ? 12.845 12.820 -31.500 1.00 50.97 244 ASP A CA 1
ATOM 1765 C C . ASP A 1 244 ? 12.255 13.027 -32.918 1.00 50.97 244 ASP A C 1
ATOM 1767 O O . ASP A 1 244 ? 12.850 13.664 -33.784 1.00 50.97 244 ASP A O 1
ATOM 1771 N N . GLY A 1 245 ? 11.045 12.509 -33.172 1.00 42.19 245 GLY A N 1
ATOM 1772 C CA . GLY A 1 245 ? 10.325 12.637 -34.436 1.00 42.19 245 GLY A CA 1
ATOM 1773 C C . GLY A 1 245 ? 8.966 13.313 -34.278 1.00 42.19 245 GLY A C 1
ATOM 1774 O O . GLY A 1 245 ? 7.947 12.636 -34.249 1.00 42.19 245 GLY A O 1
ATOM 1775 N N . GLY A 1 246 ? 8.951 14.646 -34.234 1.00 39.22 246 GLY A N 1
ATOM 1776 C CA . GLY A 1 246 ? 7.778 15.441 -34.611 1.00 39.22 246 GLY A CA 1
ATOM 1777 C C . GLY A 1 246 ? 6.786 15.765 -33.494 1.00 39.22 246 GLY A C 1
ATOM 1778 O O . GLY A 1 246 ? 5.800 15.066 -33.277 1.00 39.22 246 GLY A O 1
ATOM 1779 N N . ALA A 1 247 ? 6.962 16.944 -32.898 1.00 35.69 247 ALA A N 1
ATOM 1780 C CA . ALA A 1 247 ? 5.836 17.746 -32.441 1.00 35.69 247 ALA A CA 1
ATOM 1781 C C . ALA A 1 247 ? 4.926 18.039 -33.651 1.00 35.69 247 ALA A C 1
ATOM 1783 O O . ALA A 1 247 ? 5.183 18.946 -34.438 1.00 35.69 247 ALA A O 1
ATOM 1784 N N . GLY A 1 248 ? 3.900 17.215 -33.846 1.00 36.66 248 GLY A N 1
ATOM 1785 C CA . GLY A 1 248 ? 2.975 17.334 -34.964 1.00 36.66 248 GLY A CA 1
ATOM 1786 C C . GLY A 1 248 ? 1.747 16.469 -34.737 1.00 36.66 248 GLY A C 1
ATOM 1787 O O . GLY A 1 248 ? 1.771 15.273 -34.990 1.00 36.66 248 GLY A O 1
ATOM 1788 N N . ALA A 1 249 ? 0.707 17.107 -34.206 1.00 35.53 249 ALA A N 1
ATOM 1789 C CA . ALA A 1 249 ? -0.694 16.703 -34.169 1.00 35.53 249 ALA A CA 1
ATOM 1790 C C . ALA A 1 249 ? -1.086 15.459 -34.993 1.00 35.53 249 ALA A C 1
ATOM 1792 O O . ALA A 1 249 ? -0.957 15.440 -36.214 1.00 35.53 249 ALA A O 1
ATOM 1793 N N . GLY A 1 250 ? -1.710 14.478 -34.336 1.00 38.25 250 GLY A N 1
ATOM 1794 C CA . GLY A 1 250 ? -2.496 13.476 -35.049 1.00 38.25 250 GLY A CA 1
ATOM 1795 C C . GLY A 1 250 ? -2.747 12.206 -34.258 1.00 38.25 250 GLY A C 1
ATOM 1796 O O . GLY A 1 250 ? -1.958 11.271 -34.308 1.00 38.25 250 GLY A O 1
ATOM 1797 N N . MET A 1 251 ? -3.901 12.148 -33.594 1.00 35.44 251 MET A N 1
ATOM 1798 C CA . MET A 1 251 ? -4.598 10.901 -33.281 1.00 35.44 251 MET A CA 1
ATOM 1799 C C . MET A 1 251 ? -4.876 10.177 -34.609 1.00 35.44 251 MET A C 1
ATOM 1801 O O . MET A 1 251 ? -5.895 10.407 -35.253 1.00 35.44 251 MET A O 1
ATOM 1805 N N . GLY A 1 252 ? -3.916 9.382 -35.074 1.00 37.97 252 GLY A N 1
ATOM 1806 C CA . GLY A 1 252 ? -3.960 8.705 -36.360 1.00 37.97 252 GLY A CA 1
ATOM 1807 C C . GLY A 1 252 ? -3.419 7.296 -36.217 1.00 37.97 252 GLY A C 1
ATOM 1808 O O . GLY A 1 252 ? -2.217 7.080 -36.102 1.00 37.97 252 GLY A O 1
ATOM 1809 N N . THR A 1 253 ? -4.328 6.329 -36.233 1.00 34.50 253 THR A N 1
ATOM 1810 C CA . THR A 1 253 ? -4.058 4.912 -36.478 1.00 34.50 253 THR A CA 1
ATOM 1811 C C . THR A 1 253 ? -3.167 4.760 -37.715 1.00 34.50 253 THR A C 1
ATOM 1813 O O . THR A 1 253 ? -3.642 4.857 -38.844 1.00 34.50 253 THR A O 1
ATOM 1816 N N . GLY A 1 254 ? -1.866 4.557 -37.507 1.00 34.91 254 GLY A N 1
ATOM 1817 C CA . GLY A 1 254 ? -0.861 4.612 -38.567 1.00 34.91 254 GLY A CA 1
ATOM 1818 C C . GLY A 1 254 ? 0.262 3.610 -38.346 1.00 34.91 254 GLY A C 1
ATOM 1819 O O . GLY A 1 254 ? 1.322 3.937 -37.827 1.00 34.91 254 GLY A O 1
ATOM 1820 N N . ARG A 1 255 ? 0.002 2.373 -38.768 1.00 38.62 255 ARG A N 1
ATOM 1821 C CA . ARG A 1 255 ? 0.958 1.299 -39.064 1.00 38.62 255 ARG A CA 1
ATOM 1822 C C . ARG A 1 255 ? 2.305 1.849 -39.587 1.00 38.62 255 ARG A C 1
ATOM 1824 O O . ARG A 1 255 ? 2.360 2.339 -40.710 1.00 38.62 255 ARG A O 1
ATOM 1831 N N . ARG A 1 256 ? 3.402 1.684 -38.834 1.00 42.41 256 ARG A N 1
ATOM 1832 C CA . ARG A 1 256 ? 4.771 1.724 -39.384 1.00 42.41 256 ARG A CA 1
ATOM 1833 C C . ARG A 1 256 ? 5.494 0.407 -39.145 1.00 42.41 256 ARG A C 1
ATOM 1835 O O . ARG A 1 256 ? 6.065 0.138 -38.096 1.00 42.41 256 ARG A O 1
ATOM 1842 N N . HIS A 1 257 ? 5.418 -0.404 -40.189 1.00 33.59 257 HIS A N 1
ATOM 1843 C CA . HIS A 1 257 ? 6.452 -1.342 -40.584 1.00 33.59 257 HIS A CA 1
ATOM 1844 C C . HIS A 1 257 ? 7.726 -0.548 -40.958 1.00 33.59 257 HIS A C 1
ATOM 1846 O O . HIS A 1 257 ? 7.617 0.569 -41.463 1.00 33.59 257 HIS A O 1
ATOM 1852 N N . ASN A 1 258 ? 8.886 -1.183 -40.778 1.00 36.31 258 ASN A N 1
ATOM 1853 C CA . ASN A 1 258 ? 10.215 -0.862 -41.324 1.00 36.31 258 ASN A CA 1
ATOM 1854 C C . ASN A 1 258 ? 11.131 0.098 -40.547 1.00 36.31 258 ASN A C 1
ATOM 1856 O O . ASN A 1 258 ? 11.008 1.318 -40.596 1.00 36.31 258 ASN A O 1
ATOM 1860 N N . GLY A 1 259 ? 12.146 -0.525 -39.938 1.00 38.59 259 GLY A N 1
ATOM 1861 C CA . GLY A 1 259 ? 13.380 0.097 -39.462 1.00 38.59 259 GLY A CA 1
ATOM 1862 C C . GLY A 1 259 ? 14.495 -0.905 -39.130 1.00 38.59 259 GLY A C 1
ATOM 1863 O O . GLY A 1 259 ? 15.405 -0.558 -38.391 1.00 38.59 259 GLY A O 1
ATOM 1864 N N . VAL A 1 260 ? 14.446 -2.141 -39.651 1.00 39.97 260 VAL A N 1
ATOM 1865 C CA . VAL A 1 260 ? 15.638 -3.002 -39.756 1.00 39.97 260 VAL A CA 1
ATOM 1866 C C . VAL A 1 260 ? 16.387 -2.531 -41.006 1.00 39.97 260 VAL A C 1
ATOM 1868 O O . VAL A 1 260 ? 16.248 -3.106 -42.080 1.00 39.97 260 VAL A O 1
ATOM 1871 N N . GLY A 1 261 ? 17.098 -1.405 -40.891 1.00 38.50 261 GLY A N 1
ATOM 1872 C CA . GLY A 1 261 ? 18.191 -1.085 -41.810 1.00 38.50 261 GLY A CA 1
ATOM 1873 C C . GLY A 1 261 ? 19.320 -2.057 -41.465 1.00 38.50 261 GLY A C 1
ATOM 1874 O O . GLY A 1 261 ? 19.870 -1.981 -40.376 1.00 38.50 261 GLY A O 1
ATOM 1875 N N . GLY A 1 262 ? 19.615 -3.084 -42.257 1.00 35.62 262 GLY A N 1
ATOM 1876 C CA . GLY A 1 262 ? 19.740 -2.995 -43.706 1.00 35.62 262 GLY A CA 1
ATOM 1877 C C . GLY A 1 262 ? 21.029 -2.238 -43.984 1.00 35.62 262 GLY A C 1
ATOM 1878 O O . GLY A 1 262 ? 20.997 -1.049 -44.275 1.00 35.62 262 GLY A O 1
ATOM 1879 N N . SER A 1 263 ? 22.145 -2.930 -43.750 1.00 33.06 263 SER A N 1
ATOM 1880 C CA . SER A 1 263 ? 23.504 -2.510 -44.072 1.00 33.06 263 SER A CA 1
ATOM 1881 C C . SER A 1 263 ? 23.565 -2.142 -45.551 1.00 33.06 263 SER A C 1
ATOM 1883 O O . SER A 1 263 ? 23.541 -3.026 -46.403 1.00 33.06 263 SER A O 1
ATOM 1885 N N . TYR A 1 264 ? 23.601 -0.850 -45.856 1.00 39.50 264 TYR A N 1
ATOM 1886 C CA . TYR A 1 264 ? 24.071 -0.385 -47.152 1.00 39.50 264 TYR A CA 1
ATOM 1887 C C . TYR A 1 264 ? 25.563 -0.131 -46.987 1.00 39.50 264 TYR A C 1
ATOM 1889 O O . TYR A 1 264 ? 25.965 0.847 -46.356 1.00 39.50 264 TYR A O 1
ATOM 1897 N N . ASP A 1 265 ? 26.361 -1.064 -47.503 1.00 37.72 265 ASP A N 1
ATOM 1898 C CA . ASP A 1 265 ? 27.780 -0.856 -47.750 1.00 37.72 265 ASP A CA 1
ATOM 1899 C C . ASP A 1 265 ? 27.968 0.460 -48.506 1.00 37.72 265 ASP A C 1
ATOM 1901 O O . ASP A 1 265 ? 27.348 0.709 -49.546 1.00 37.72 265 ASP A O 1
ATOM 1905 N N . ALA A 1 266 ? 28.833 1.312 -47.966 1.00 37.31 266 ALA A N 1
ATOM 1906 C CA . ALA A 1 266 ? 29.329 2.473 -48.672 1.00 37.31 266 ALA A CA 1
ATOM 1907 C C . ALA A 1 266 ? 30.136 1.989 -49.888 1.00 37.31 266 ALA A C 1
ATOM 1909 O O . ALA A 1 266 ? 31.280 1.563 -49.757 1.00 37.31 266 ALA A O 1
ATOM 1910 N N . MET A 1 267 ? 29.541 2.057 -51.080 1.00 37.31 267 MET A N 1
ATOM 1911 C CA . MET A 1 267 ? 30.301 2.054 -52.328 1.00 37.31 267 MET A CA 1
ATOM 1912 C C . MET A 1 267 ? 31.027 3.402 -52.445 1.00 37.31 267 MET A C 1
ATOM 1914 O O . MET A 1 267 ? 30.355 4.438 -52.469 1.00 37.31 267 MET A O 1
ATOM 1918 N N . PRO A 1 268 ? 32.369 3.440 -52.531 1.00 42.91 268 PRO A N 1
ATOM 1919 C CA . PRO A 1 268 ? 33.067 4.665 -52.871 1.00 42.91 268 PRO A CA 1
ATOM 1920 C C . PRO A 1 268 ? 32.771 4.989 -54.337 1.00 42.91 268 PRO A C 1
ATOM 1922 O O . PRO A 1 268 ? 33.106 4.232 -55.249 1.00 42.91 268 PRO A O 1
ATOM 1925 N N . THR A 1 269 ? 32.105 6.118 -54.559 1.00 39.34 269 THR A N 1
ATOM 1926 C CA . THR A 1 269 ? 31.925 6.715 -55.881 1.00 39.34 269 THR A CA 1
ATOM 1927 C C . THR A 1 269 ? 33.286 6.977 -56.509 1.00 39.34 269 THR A C 1
ATOM 1929 O O . THR A 1 269 ? 34.072 7.782 -56.012 1.00 39.34 269 THR A O 1
ATOM 1932 N N . VAL A 1 270 ? 33.535 6.286 -57.617 1.00 32.91 270 VAL A N 1
ATOM 1933 C CA . VAL A 1 270 ? 34.666 6.495 -58.514 1.00 32.91 270 VAL A CA 1
ATOM 1934 C C . VAL A 1 270 ? 34.537 7.897 -59.113 1.00 32.91 270 VAL A C 1
ATOM 1936 O O . VAL A 1 270 ? 33.701 8.135 -59.982 1.00 32.91 270 VAL A O 1
ATOM 1939 N N . ALA A 1 271 ? 35.345 8.833 -58.624 1.00 39.62 271 ALA A N 1
ATOM 1940 C CA . ALA A 1 271 ? 35.683 10.056 -59.334 1.00 39.62 271 ALA A CA 1
ATOM 1941 C C . ALA A 1 271 ? 37.152 9.931 -59.739 1.00 39.62 271 ALA A C 1
ATOM 1943 O O . ALA A 1 271 ? 38.040 9.819 -58.897 1.00 39.62 271 ALA A O 1
ATOM 1944 N N . SER A 1 272 ? 37.377 9.859 -61.044 1.00 32.38 272 SER A N 1
ATOM 1945 C CA . SER A 1 272 ? 38.686 9.790 -61.676 1.00 32.38 272 SER A CA 1
ATOM 1946 C C . SER A 1 272 ? 39.531 11.019 -61.337 1.00 32.38 272 SER A C 1
ATOM 1948 O O . SER A 1 272 ? 39.165 12.134 -61.708 1.00 32.38 272 SER A O 1
ATOM 1950 N N . ALA A 1 273 ? 40.684 10.798 -60.716 1.00 37.44 273 ALA A N 1
ATOM 1951 C CA . ALA A 1 273 ? 41.835 11.685 -60.788 1.00 37.44 273 ALA A CA 1
ATOM 1952 C C . ALA A 1 273 ? 43.091 10.805 -60.837 1.00 37.44 273 ALA A C 1
ATOM 1954 O O . ALA A 1 273 ? 43.472 10.175 -59.860 1.00 37.44 273 ALA A O 1
ATOM 1955 N N . GLU A 1 274 ? 43.573 10.654 -62.065 1.00 31.67 274 GLU A N 1
ATOM 1956 C CA . GLU A 1 274 ? 44.962 10.576 -62.514 1.00 31.67 274 GLU A CA 1
ATOM 1957 C C . GLU A 1 274 ? 46.069 10.262 -61.484 1.00 31.67 274 GLU A C 1
ATOM 1959 O O . GLU A 1 274 ? 46.250 10.964 -60.495 1.00 31.67 274 GLU A O 1
ATOM 1964 N N . ALA A 1 275 ? 46.905 9.303 -61.902 1.00 34.19 275 ALA A N 1
ATOM 1965 C CA . ALA A 1 275 ? 48.295 9.049 -61.522 1.00 34.19 275 ALA A CA 1
ATOM 1966 C C . ALA A 1 275 ? 48.586 7.898 -60.536 1.00 34.19 275 ALA A C 1
ATOM 1968 O O . ALA A 1 275 ? 48.087 7.819 -59.422 1.00 34.19 275 ALA A O 1
ATOM 1969 N N . GLU A 1 276 ? 49.519 7.073 -61.015 1.00 36.09 276 GLU A N 1
ATOM 1970 C CA . GLU A 1 276 ? 50.399 6.138 -60.311 1.00 36.09 276 GLU A CA 1
ATOM 1971 C C . GLU A 1 276 ? 49.989 4.653 -60.205 1.00 36.09 276 GLU A C 1
ATOM 1973 O O . GLU A 1 276 ? 49.234 4.179 -59.362 1.00 36.09 276 GLU A O 1
ATOM 1978 N N . MET A 1 277 ? 50.565 3.942 -61.172 1.00 34.25 277 MET A N 1
ATOM 1979 C CA . MET A 1 277 ? 50.877 2.524 -61.304 1.00 34.25 277 MET A CA 1
ATOM 1980 C C . MET A 1 277 ? 51.504 1.929 -60.027 1.00 34.25 277 MET A C 1
ATOM 1982 O O . MET A 1 277 ? 52.458 2.500 -59.522 1.00 34.25 277 MET A O 1
ATOM 1986 N N . GLU A 1 278 ? 51.006 0.778 -59.546 1.00 37.19 278 GLU A N 1
ATOM 1987 C CA . GLU A 1 278 ? 51.780 -0.460 -59.288 1.00 37.19 278 GLU A CA 1
ATOM 1988 C C . GLU A 1 278 ? 51.059 -1.486 -58.365 1.00 37.19 278 GLU A C 1
ATOM 1990 O O . GLU A 1 278 ? 50.682 -1.220 -57.231 1.00 37.19 278 GLU A O 1
ATOM 1995 N N . HIS A 1 279 ? 50.930 -2.705 -58.910 1.00 40.69 279 HIS A N 1
ATOM 1996 C CA . HIS A 1 279 ? 51.040 -4.037 -58.285 1.00 40.69 279 HIS A CA 1
ATOM 1997 C C . HIS A 1 279 ? 50.046 -4.599 -57.224 1.00 40.69 279 HIS A C 1
ATOM 1999 O O . HIS A 1 279 ? 50.239 -4.480 -56.023 1.00 40.69 279 HIS A O 1
ATOM 2005 N N . LEU A 1 280 ? 49.173 -5.493 -57.741 1.00 43.19 280 LEU A N 1
ATOM 2006 C CA . LEU A 1 280 ? 49.018 -6.934 -57.383 1.00 43.19 280 LEU A CA 1
ATOM 2007 C C . LEU A 1 280 ? 48.308 -7.362 -56.056 1.00 43.19 280 LEU A C 1
ATOM 2009 O O . LEU A 1 280 ? 48.269 -6.623 -55.083 1.00 43.19 280 LEU A O 1
ATOM 2013 N N . PRO A 1 281 ? 47.674 -8.566 -56.020 1.00 43.66 281 PRO A N 1
ATOM 2014 C CA . PRO A 1 281 ? 46.264 -8.731 -55.629 1.00 43.66 281 PRO A CA 1
ATOM 2015 C C . PRO A 1 281 ? 46.007 -9.792 -54.530 1.00 43.66 281 PRO A C 1
ATOM 2017 O O . PRO A 1 281 ? 46.831 -10.677 -54.301 1.00 43.66 281 PRO A O 1
ATOM 2020 N N . MET A 1 282 ? 44.803 -9.817 -53.934 1.00 43.03 282 MET A N 1
ATOM 2021 C CA . MET A 1 282 ? 44.363 -10.925 -53.064 1.00 43.03 282 MET A CA 1
ATOM 2022 C C . MET A 1 282 ? 43.082 -11.619 -53.566 1.00 43.03 282 MET A C 1
ATOM 2024 O O . MET A 1 282 ? 41.957 -11.230 -53.284 1.00 43.03 282 MET A O 1
ATOM 2028 N N . LYS A 1 283 ? 43.325 -12.671 -54.353 1.00 41.72 283 LYS A N 1
ATOM 2029 C CA . LYS A 1 283 ? 42.722 -14.018 -54.342 1.00 41.72 283 LYS A CA 1
ATOM 2030 C C . LYS A 1 283 ? 41.356 -14.198 -53.645 1.00 41.72 283 LYS A C 1
ATOM 2032 O O . LYS A 1 283 ? 41.278 -14.327 -52.427 1.00 41.72 283 LYS A O 1
ATOM 2037 N N . GLY A 1 284 ? 40.310 -14.370 -54.456 1.00 40.06 284 GLY A N 1
ATOM 2038 C CA . GLY A 1 284 ? 39.021 -14.919 -54.034 1.00 40.06 284 GLY A CA 1
ATOM 2039 C C . GLY A 1 284 ? 39.025 -16.450 -53.926 1.00 40.06 284 GLY A C 1
ATOM 2040 O O . GLY A 1 284 ? 39.666 -17.140 -54.720 1.00 40.06 284 GLY A O 1
ATOM 2041 N N . VAL A 1 285 ? 38.270 -16.977 -52.959 1.00 42.66 285 VAL A N 1
ATOM 2042 C CA . VAL A 1 285 ? 37.776 -18.363 -52.925 1.00 42.66 285 VAL A CA 1
ATOM 2043 C C . VAL A 1 285 ? 36.330 -18.321 -52.431 1.00 42.66 285 VAL A C 1
ATOM 2045 O O . VAL A 1 285 ? 36.069 -18.329 -51.233 1.00 42.66 285 VAL A O 1
ATOM 2048 N N . VAL A 1 286 ? 35.385 -18.286 -53.367 1.00 46.62 286 VAL A N 1
ATOM 2049 C CA . VAL A 1 286 ? 34.017 -18.775 -53.161 1.00 46.62 286 VAL A CA 1
ATOM 2050 C C . VAL A 1 286 ? 33.770 -19.763 -54.289 1.00 46.62 286 VAL A C 1
ATOM 2052 O O . VAL A 1 286 ? 33.884 -19.427 -55.465 1.00 46.62 286 VAL A O 1
ATOM 2055 N N . GLY A 1 287 ? 33.570 -21.022 -53.910 1.00 45.50 287 GLY A N 1
ATOM 2056 C CA . GLY A 1 287 ? 33.456 -22.143 -54.828 1.00 45.50 287 GLY A CA 1
ATOM 2057 C C . GLY A 1 287 ? 32.016 -22.507 -55.178 1.00 45.50 287 GLY A C 1
ATOM 2058 O O . GLY A 1 287 ? 31.114 -22.321 -54.367 1.00 45.50 287 GLY A O 1
ATOM 2059 N N . LYS A 1 288 ? 31.913 -23.181 -56.335 1.00 38.56 288 LYS A N 1
ATOM 2060 C CA . LYS A 1 288 ? 30.815 -24.028 -56.847 1.00 38.56 288 LYS A CA 1
ATOM 2061 C C . LYS A 1 288 ? 29.577 -23.237 -57.312 1.00 38.56 288 LYS A C 1
ATOM 2063 O O . LYS A 1 288 ? 29.054 -22.417 -56.585 1.00 38.56 288 LYS A O 1
ATOM 2068 N N . SER A 1 289 ? 29.035 -23.435 -58.512 1.00 46.44 289 SER A N 1
ATOM 2069 C CA . SER A 1 289 ? 29.009 -24.620 -59.375 1.00 46.44 289 SER A CA 1
ATOM 2070 C C . SER A 1 289 ? 28.741 -24.218 -60.831 1.00 46.44 289 SER A C 1
ATOM 2072 O O . SER A 1 289 ? 28.057 -23.232 -61.085 1.00 46.44 289 SER A O 1
ATOM 2074 N N . ILE A 1 290 ? 29.294 -24.993 -61.763 1.00 43.06 290 ILE A N 1
ATOM 2075 C CA . ILE A 1 290 ? 28.954 -24.982 -63.187 1.00 43.06 290 ILE A CA 1
ATOM 2076 C C . ILE A 1 290 ? 27.999 -26.160 -63.398 1.00 43.06 290 ILE A C 1
ATOM 2078 O O . ILE A 1 290 ? 28.333 -27.283 -63.021 1.00 43.06 290 ILE A O 1
ATOM 2082 N N . ALA A 1 291 ? 26.843 -25.903 -64.002 1.00 46.62 291 ALA A N 1
ATOM 2083 C CA . ALA A 1 291 ? 26.107 -26.878 -64.794 1.00 46.62 291 ALA A CA 1
ATOM 2084 C C . ALA A 1 291 ? 25.891 -26.238 -66.170 1.00 46.62 291 ALA A C 1
ATOM 2086 O O . ALA A 1 291 ? 25.443 -25.097 -66.268 1.00 46.62 291 ALA A O 1
ATOM 2087 N N . GLN A 1 292 ? 26.345 -26.960 -67.184 1.00 47.69 292 GLN A N 1
ATOM 2088 C CA . GLN A 1 292 ? 26.435 -26.595 -68.590 1.00 47.69 292 GLN A CA 1
ATOM 2089 C C . GLN A 1 292 ? 25.184 -27.107 -69.325 1.00 47.69 292 GLN A C 1
ATOM 2091 O O . GLN A 1 292 ? 24.646 -28.142 -68.925 1.00 47.69 292 GLN A O 1
ATOM 2096 N N . GLU A 1 293 ? 24.765 -26.410 -70.384 1.00 46.03 293 GLU A N 1
ATOM 2097 C CA . GLU A 1 293 ? 23.953 -26.985 -71.473 1.00 46.03 293 GLU A CA 1
ATOM 2098 C C . GLU A 1 293 ? 24.820 -27.820 -72.433 1.00 46.03 293 GLU A C 1
ATOM 2100 O O . GLU A 1 293 ? 26.042 -27.535 -72.559 1.00 46.03 293 GLU A O 1
#

Foldseek 3Di:
DLQLVLLLVLLLLLLQLLLLLLVLLLLVLLQVLQDVDDPVCVVNLDVCSLCVSVVSLVCLVVRDQDPALRPLSVLSSVLSNLSSVCSPPPPVLCNLVSQLVSLQSNLVSLQVVLVVDDPQFPSNVLSNVLSVLSNQLSVLSVCLNPPDSVCNSVSSLSNSLSSNLSSVSSNLVSCCQRPPVNPQPQKDWDPDVVRPDTIIHGPDVVSSVVRSVVSVVVSVVSSVVSVVVSVVSSVVSNCVNVPVDDPDDDPDPDDDDDDPDDDDPDDPDDDDDDDDDDDDDDDDDDDDDDDDD

InterPro domains:
  IPR006904 Protein of unknown function DUF716 [PF04819] (115-233)